Protein AF-A0A954F6Z1-F1 (afdb_monomer_lite)

Foldseek 3Di:
DVVLVCCCVVQPALVNLVVQLVVLVVVLVVCCVPPNPDVNCVVDVLSVLLNVLSVLLNVLSVLLNVLNVLLVVLVVPPDDDPVSVVCSVVDDSVVSSCCNPPPSVVSSVVSVVVSVVSVVVCDVVVFPKDKDKDFADPPDACDLQLLVLQLVLCVVVVWWKWKDDVPDIFTSVDSVRSNVRCVVPVVDGMMMMITGPRSVVQNRQCRVQNSCPVHLVSRPPSSVSSVD

pLDDT: mean 88.31, std 10.9, range [50.5, 98.0]

Structure (mmCIF, N/CA/C/O backbone):
data_AF-A0A954F6Z1-F1
#
_entry.id   AF-A0A954F6Z1-F1
#
loop_
_atom_site.group_PDB
_atom_site.id
_atom_site.type_symbol
_atom_site.label_atom_id
_atom_site.label_alt_id
_atom_site.label_comp_id
_atom_site.label_asym_id
_atom_site.label_entity_id
_atom_site.label_seq_id
_atom_site.pdbx_PDB_ins_code
_atom_site.Cartn_x
_atom_site.Cartn_y
_atom_site.Cartn_z
_atom_site.occupancy
_atom_site.B_iso_or_equiv
_atom_site.auth_seq_id
_atom_site.auth_comp_id
_atom_site.auth_asym_id
_atom_site.auth_atom_id
_atom_site.pdbx_PDB_model_num
ATOM 1 N N . PRO A 1 1 ? 13.906 14.363 -31.364 1.00 53.38 1 PRO A N 1
ATOM 2 C CA . PRO A 1 1 ? 15.164 14.526 -30.591 1.00 53.38 1 PRO A CA 1
ATOM 3 C C . PRO A 1 1 ? 14.965 15.394 -29.337 1.00 53.38 1 PRO A C 1
ATOM 5 O O . PRO A 1 1 ? 14.880 14.825 -28.259 1.00 53.38 1 PRO A O 1
ATOM 8 N N . PHE A 1 2 ? 14.732 16.708 -29.481 1.00 53.66 2 PHE A N 1
ATOM 9 C CA . PHE A 1 2 ? 14.604 17.658 -28.359 1.00 53.66 2 PHE A CA 1
ATOM 10 C C . PHE A 1 2 ? 13.533 17.273 -27.320 1.00 53.66 2 PHE A C 1
ATOM 12 O O . PHE A 1 2 ? 13.820 17.193 -26.135 1.00 53.66 2 PHE A O 1
ATOM 19 N N . LEU A 1 3 ? 12.319 16.917 -27.765 1.00 60.84 3 LEU A N 1
ATOM 20 C CA . LEU A 1 3 ? 11.220 16.545 -26.859 1.00 60.84 3 LEU A CA 1
ATOM 21 C C . LEU A 1 3 ? 11.546 15.326 -25.969 1.00 60.84 3 LEU A C 1
ATOM 23 O O . LEU A 1 3 ? 11.037 15.220 -24.862 1.00 60.84 3 LEU A O 1
ATOM 27 N N . ARG A 1 4 ? 12.380 14.395 -26.452 1.00 64.12 4 ARG A N 1
ATOM 28 C CA . ARG A 1 4 ? 12.713 13.146 -25.744 1.00 64.12 4 ARG A CA 1
ATOM 29 C C . ARG A 1 4 ? 13.765 13.360 -24.671 1.00 64.12 4 ARG A C 1
ATOM 31 O O . ARG A 1 4 ? 13.624 12.825 -23.582 1.00 64.12 4 ARG A O 1
ATOM 38 N N . GLU A 1 5 ? 14.778 14.162 -24.980 1.00 60.12 5 GLU A N 1
ATOM 39 C CA . GLU A 1 5 ? 15.780 14.588 -24.001 1.00 60.12 5 GLU A CA 1
ATOM 40 C C . GLU A 1 5 ? 15.120 15.370 -22.870 1.00 60.12 5 GLU A C 1
ATOM 42 O O . GLU A 1 5 ? 15.376 15.080 -21.709 1.00 60.12 5 GLU A O 1
ATOM 47 N N . THR A 1 6 ? 14.191 16.280 -23.189 1.00 61.72 6 THR A N 1
ATOM 48 C CA . THR A 1 6 ? 13.439 17.004 -22.156 1.00 61.72 6 THR A CA 1
ATOM 49 C C . THR A 1 6 ? 12.559 16.070 -21.323 1.00 61.72 6 THR A C 1
ATOM 51 O O . THR A 1 6 ? 12.509 16.226 -20.111 1.00 61.72 6 THR A O 1
ATOM 54 N N . LEU A 1 7 ? 11.885 15.089 -21.934 1.00 63.94 7 LEU A N 1
ATOM 55 C CA . LEU A 1 7 ? 11.043 14.130 -21.205 1.00 63.94 7 LEU A CA 1
ATOM 56 C C . LEU A 1 7 ? 11.853 13.203 -20.290 1.00 63.94 7 LEU A C 1
ATOM 58 O O . LEU A 1 7 ? 11.444 12.988 -19.154 1.00 63.94 7 LEU A O 1
ATOM 62 N N . LEU A 1 8 ? 12.986 12.673 -20.759 1.00 64.75 8 LEU A N 1
ATOM 63 C CA . LEU A 1 8 ? 13.870 11.840 -19.938 1.00 64.75 8 LEU A CA 1
ATOM 64 C C . LEU A 1 8 ? 14.459 12.651 -18.786 1.00 64.75 8 LEU A C 1
ATOM 66 O O . LEU A 1 8 ? 14.274 12.275 -17.636 1.00 64.75 8 LEU A O 1
ATOM 70 N N . ALA A 1 9 ? 15.054 13.810 -19.075 1.00 63.53 9 ALA A N 1
ATOM 71 C CA . ALA A 1 9 ? 15.650 14.661 -18.049 1.00 63.53 9 ALA A CA 1
ATOM 72 C C . ALA A 1 9 ? 14.624 15.214 -17.039 1.00 63.53 9 ALA A C 1
ATOM 74 O O . ALA A 1 9 ? 14.985 15.513 -15.907 1.00 63.53 9 ALA A O 1
ATOM 75 N N . ALA A 1 10 ? 13.352 15.372 -17.427 1.00 62.31 10 ALA A N 1
ATOM 76 C CA . ALA A 1 10 ? 12.310 15.885 -16.535 1.00 62.31 10 ALA A CA 1
ATOM 77 C C . ALA A 1 10 ? 11.565 14.800 -15.740 1.00 62.31 10 ALA A C 1
ATOM 79 O O . ALA A 1 10 ? 10.978 15.117 -14.703 1.00 62.31 10 ALA A O 1
ATOM 80 N N . HIS A 1 11 ? 11.508 13.555 -16.229 1.00 66.12 11 HIS A N 1
ATOM 81 C CA . HIS A 1 11 ? 10.598 12.537 -15.681 1.00 66.12 11 HIS A CA 1
ATOM 82 C C . HIS A 1 11 ? 11.203 11.144 -15.485 1.00 66.12 11 HIS A C 1
ATOM 84 O O . HIS A 1 11 ? 10.537 10.283 -14.911 1.00 66.12 11 HIS A O 1
ATOM 90 N N . CYS A 1 12 ? 12.418 10.890 -15.966 1.00 72.38 12 CYS A N 1
ATOM 91 C CA . CYS A 1 12 ? 13.076 9.594 -15.849 1.00 72.38 12 CYS A CA 1
ATOM 92 C C . CYS A 1 12 ? 14.600 9.768 -15.892 1.00 72.38 12 CYS A C 1
ATOM 94 O O . CYS A 1 12 ? 15.267 9.187 -16.748 1.00 72.38 12 CYS A O 1
ATOM 96 N N . ASP A 1 13 ? 15.129 10.594 -14.988 1.00 84.56 13 ASP A N 1
ATOM 97 C CA . ASP A 1 13 ? 16.562 10.603 -14.696 1.00 84.56 13 ASP A CA 1
ATOM 98 C C . ASP A 1 13 ? 16.962 9.331 -13.922 1.00 84.56 13 ASP A C 1
ATOM 100 O O . ASP A 1 13 ? 16.107 8.580 -13.429 1.00 84.56 13 ASP A O 1
ATOM 104 N N . GLU A 1 14 ? 18.261 9.045 -13.827 1.00 86.81 14 GLU A N 1
ATOM 105 C CA . GLU A 1 14 ? 18.764 7.828 -13.181 1.00 86.81 14 GLU A CA 1
ATOM 106 C C . GLU A 1 14 ? 18.281 7.734 -11.728 1.00 86.81 14 GLU A C 1
ATOM 108 O O . GLU A 1 14 ? 17.919 6.657 -11.247 1.00 86.81 14 GLU A O 1
ATOM 113 N N . GLN A 1 15 ? 18.232 8.868 -11.028 1.00 88.00 15 GLN A N 1
ATOM 114 C CA . GLN A 1 15 ? 17.743 8.926 -9.658 1.00 88.00 15 GLN A CA 1
ATOM 115 C C . GLN A 1 15 ? 16.282 8.462 -9.568 1.00 88.00 15 GLN A C 1
ATOM 117 O O . GLN A 1 15 ? 15.952 7.625 -8.725 1.00 88.00 15 GLN A O 1
ATOM 122 N N . THR A 1 16 ? 15.414 8.967 -10.443 1.00 88.56 16 THR A N 1
ATOM 123 C CA . THR A 1 16 ? 13.997 8.597 -10.508 1.00 88.56 16 THR A CA 1
ATOM 124 C C . THR A 1 16 ? 13.828 7.127 -10.898 1.00 88.56 16 THR A C 1
ATOM 126 O O . THR A 1 16 ? 13.041 6.415 -10.269 1.00 88.56 16 THR A O 1
ATOM 129 N N . ALA A 1 17 ? 14.607 6.634 -11.866 1.00 89.75 17 ALA A N 1
ATOM 130 C CA . ALA A 1 17 ? 14.601 5.224 -12.261 1.00 89.75 17 ALA A CA 1
ATOM 131 C C . ALA A 1 17 ? 14.961 4.298 -11.083 1.00 89.75 17 ALA A C 1
ATOM 133 O O . ALA A 1 17 ? 14.221 3.353 -10.794 1.00 89.75 17 ALA A O 1
ATOM 134 N N . ARG A 1 18 ? 16.012 4.636 -10.321 1.00 92.62 18 ARG A N 1
ATOM 135 C CA . ARG A 1 18 ? 16.414 3.906 -9.104 1.00 92.62 18 ARG A CA 1
ATOM 136 C C . ARG A 1 18 ? 15.323 3.901 -8.034 1.00 92.62 18 ARG A C 1
ATOM 138 O O . ARG A 1 18 ? 15.155 2.897 -7.344 1.00 92.62 18 ARG A O 1
ATOM 145 N N . VAL A 1 19 ? 14.572 4.995 -7.878 1.00 93.44 19 VAL A N 1
ATOM 146 C CA . VAL A 1 19 ? 13.442 5.047 -6.932 1.00 93.44 19 VAL A CA 1
ATOM 147 C C . VAL A 1 19 ? 12.336 4.075 -7.348 1.00 93.44 19 VAL A C 1
ATOM 149 O O . VAL A 1 19 ? 11.820 3.342 -6.499 1.00 93.44 19 VAL A O 1
ATOM 152 N N . PHE A 1 20 ? 11.981 4.027 -8.635 1.00 92.25 20 PHE A N 1
ATOM 153 C CA . PHE A 1 20 ? 10.984 3.075 -9.131 1.00 92.25 20 PHE A CA 1
ATOM 154 C C . PHE A 1 20 ? 11.437 1.626 -8.950 1.00 92.25 20 PHE A C 1
ATOM 156 O O . PHE A 1 20 ? 10.676 0.817 -8.417 1.00 92.25 20 PHE A O 1
ATOM 163 N N . GLU A 1 21 ? 12.678 1.316 -9.324 1.00 94.62 21 GLU A N 1
ATOM 164 C CA . GLU A 1 21 ? 13.284 -0.004 -9.134 1.00 94.62 21 GLU A CA 1
ATOM 165 C C . GLU A 1 21 ? 13.237 -0.436 -7.662 1.00 94.62 21 GLU A C 1
ATOM 167 O O . GLU A 1 21 ? 12.671 -1.482 -7.343 1.00 94.62 21 GLU A O 1
ATOM 172 N N . ALA A 1 22 ? 13.733 0.404 -6.746 1.00 95.44 22 ALA A N 1
ATOM 173 C CA . ALA A 1 22 ? 13.741 0.107 -5.314 1.00 95.44 22 ALA A CA 1
ATOM 174 C C . ALA A 1 22 ? 12.326 -0.108 -4.751 1.00 95.44 22 ALA A C 1
ATOM 176 O O . ALA A 1 22 ? 12.109 -0.984 -3.911 1.00 95.44 22 ALA A O 1
ATOM 177 N N . THR A 1 23 ? 11.343 0.658 -5.231 1.00 94.69 23 THR A N 1
ATOM 178 C CA . THR A 1 23 ? 9.942 0.527 -4.805 1.00 94.69 23 THR A CA 1
ATOM 179 C C . THR A 1 23 ? 9.368 -0.836 -5.192 1.00 94.69 23 THR A C 1
ATOM 181 O O . THR A 1 23 ? 8.790 -1.526 -4.349 1.00 94.69 23 THR A O 1
ATOM 184 N N . VAL A 1 24 ? 9.554 -1.263 -6.445 1.00 96.31 24 VAL A N 1
ATOM 185 C CA . VAL A 1 24 ? 9.049 -2.564 -6.917 1.00 96.31 24 VAL A CA 1
ATOM 186 C C . VAL A 1 24 ? 9.851 -3.722 -6.319 1.00 96.31 24 VAL A C 1
ATOM 188 O O . VAL A 1 24 ? 9.274 -4.754 -5.979 1.00 96.31 24 VAL A O 1
ATOM 191 N N . HIS A 1 25 ? 11.151 -3.543 -6.085 1.00 97.06 25 HIS A N 1
ATOM 192 C CA . HIS A 1 25 ? 11.978 -4.522 -5.382 1.00 97.06 25 HIS A CA 1
ATOM 193 C C . HIS A 1 25 ? 11.483 -4.767 -3.947 1.00 97.06 25 HIS A C 1
ATOM 195 O O . HIS A 1 25 ? 11.364 -5.915 -3.507 1.00 97.06 25 HIS A O 1
ATOM 201 N N . ASN A 1 26 ? 11.138 -3.702 -3.217 1.00 94.44 26 ASN A N 1
ATOM 202 C CA . ASN A 1 26 ? 10.562 -3.813 -1.876 1.00 94.44 26 ASN A CA 1
ATOM 203 C C . ASN A 1 26 ? 9.209 -4.535 -1.903 1.00 94.44 26 ASN A C 1
ATOM 205 O O . ASN A 1 26 ? 8.953 -5.388 -1.053 1.00 94.44 26 ASN A O 1
ATOM 209 N N . LEU A 1 27 ? 8.374 -4.249 -2.907 1.00 94.88 27 LEU A N 1
ATOM 210 C CA . LEU A 1 27 ? 7.113 -4.960 -3.118 1.00 94.88 27 LEU A CA 1
ATOM 211 C C . LEU A 1 27 ? 7.338 -6.462 -3.365 1.00 94.88 27 LEU A C 1
ATOM 213 O O . LEU A 1 27 ? 6.667 -7.288 -2.745 1.00 94.88 27 LEU A O 1
ATOM 217 N N . GLN A 1 28 ? 8.302 -6.831 -4.215 1.00 96.94 28 GLN A N 1
ATOM 218 C CA . GLN A 1 28 ? 8.643 -8.236 -4.453 1.00 96.94 28 GLN A CA 1
ATOM 219 C C . GLN A 1 28 ? 9.160 -8.916 -3.183 1.00 96.94 28 GLN A C 1
ATOM 221 O O . GLN A 1 28 ? 8.738 -10.024 -2.863 1.00 96.94 28 GLN A O 1
ATOM 226 N N . SER A 1 29 ? 10.025 -8.234 -2.432 1.00 95.62 29 SER A N 1
ATOM 227 C CA . SER A 1 29 ? 10.574 -8.739 -1.172 1.00 95.62 29 SER A CA 1
ATOM 228 C C . SER A 1 29 ? 9.472 -9.003 -0.144 1.00 95.62 29 SER A C 1
ATOM 230 O O . SER A 1 29 ? 9.476 -10.041 0.519 1.00 95.62 29 SER A O 1
ATOM 232 N N . ALA A 1 30 ? 8.493 -8.099 -0.035 1.00 91.31 30 ALA A N 1
ATOM 233 C CA . ALA A 1 30 ? 7.333 -8.284 0.829 1.00 91.31 30 ALA A CA 1
ATOM 234 C C . ALA A 1 30 ? 6.489 -9.488 0.386 1.00 91.31 30 ALA A C 1
ATOM 236 O O . ALA A 1 30 ? 6.139 -10.328 1.217 1.00 91.31 30 ALA A O 1
ATOM 237 N N . TYR A 1 31 ? 6.217 -9.619 -0.917 1.00 94.88 31 TYR A N 1
ATOM 238 C CA . TYR A 1 31 ? 5.509 -10.780 -1.454 1.00 94.88 31 TYR A CA 1
ATOM 239 C C . TYR A 1 31 ? 6.245 -12.083 -1.107 1.00 94.88 31 TYR A C 1
ATOM 241 O O . TYR A 1 31 ? 5.648 -12.998 -0.542 1.00 94.88 31 TYR A O 1
ATOM 249 N N . ASP A 1 32 ? 7.545 -12.170 -1.396 1.00 95.12 32 ASP A N 1
ATOM 250 C CA . ASP A 1 32 ? 8.337 -13.382 -1.167 1.00 95.12 32 ASP A CA 1
ATOM 251 C C . ASP A 1 32 ? 8.449 -13.726 0.330 1.00 95.12 32 ASP A C 1
ATOM 253 O O . ASP A 1 32 ? 8.492 -14.902 0.686 1.00 95.12 32 ASP A O 1
ATOM 257 N N . THR A 1 33 ? 8.424 -12.719 1.210 1.00 90.56 33 THR A N 1
ATOM 258 C CA . THR A 1 33 ? 8.462 -12.899 2.672 1.00 90.56 33 THR A CA 1
ATOM 259 C C . THR A 1 33 ? 7.147 -13.441 3.232 1.00 90.56 33 THR A C 1
ATOM 261 O O . THR A 1 33 ? 7.160 -14.335 4.078 1.00 90.56 33 THR A O 1
ATOM 264 N N . TYR A 1 34 ? 6.009 -12.886 2.805 1.00 86.75 34 TYR A N 1
ATOM 265 C C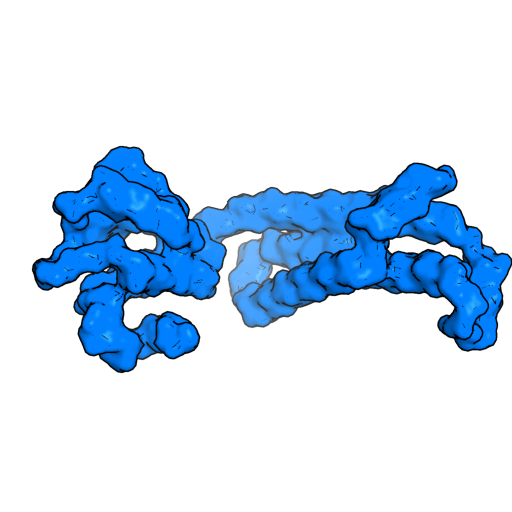A . TYR A 1 34 ? 4.715 -13.153 3.448 1.00 86.75 34 TYR A CA 1
ATOM 266 C C . TYR A 1 34 ? 3.821 -14.132 2.680 1.00 86.75 34 TYR A C 1
ATOM 268 O O . TYR A 1 34 ? 2.948 -14.759 3.280 1.00 86.75 34 TYR A O 1
ATOM 276 N N . ILE A 1 35 ? 4.014 -14.265 1.368 1.00 92.50 35 ILE A N 1
ATOM 277 C CA . ILE A 1 35 ? 3.144 -15.042 0.473 1.00 92.50 35 ILE A CA 1
ATOM 278 C C 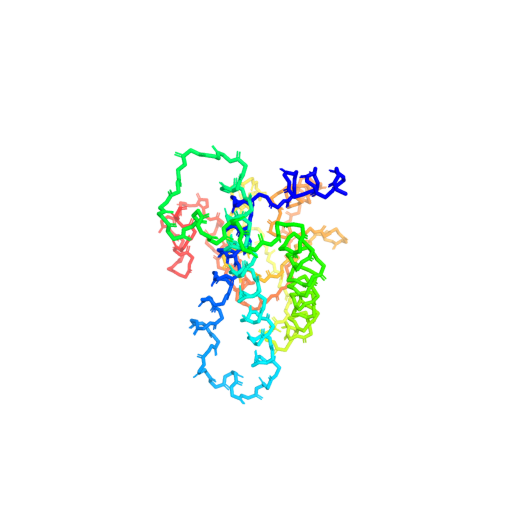. ILE A 1 35 ? 3.929 -16.152 -0.233 1.00 92.50 35 ILE A C 1
ATOM 280 O O . ILE A 1 35 ? 3.411 -17.265 -0.366 1.00 92.50 35 ILE A O 1
ATOM 284 N N . GLY A 1 36 ? 5.163 -15.878 -0.656 1.00 91.25 36 GLY A N 1
ATOM 285 C CA . GLY A 1 36 ? 5.997 -16.819 -1.401 1.00 91.25 36 GLY A CA 1
ATOM 286 C C . GLY A 1 36 ? 6.182 -18.162 -0.690 1.00 91.25 36 GLY A C 1
ATOM 287 O O . GLY A 1 36 ? 6.432 -18.224 0.512 1.00 91.25 36 GLY A O 1
ATOM 288 N N . ASN A 1 37 ? 6.058 -19.262 -1.435 1.00 91.25 37 ASN A N 1
ATOM 289 C CA . ASN A 1 37 ? 6.209 -20.640 -0.945 1.00 91.25 37 ASN A CA 1
ATOM 290 C C . ASN A 1 37 ? 5.243 -21.039 0.188 1.00 91.25 37 ASN A C 1
ATOM 292 O O . ASN A 1 37 ? 5.463 -22.034 0.885 1.00 91.25 37 ASN A O 1
ATOM 296 N N . THR A 1 38 ? 4.151 -20.300 0.380 1.00 91.38 38 THR A N 1
ATOM 297 C CA . THR A 1 38 ? 3.126 -20.645 1.368 1.00 91.38 38 THR A CA 1
ATOM 298 C C . THR A 1 38 ? 2.036 -21.535 0.765 1.00 91.38 38 THR A C 1
ATOM 300 O O . THR A 1 38 ? 1.846 -21.626 -0.451 1.00 91.38 38 THR A O 1
ATOM 303 N N . ARG A 1 39 ? 1.232 -22.168 1.631 1.00 88.38 39 ARG A N 1
ATOM 304 C CA . ARG A 1 39 ? 0.010 -22.873 1.200 1.00 88.38 39 ARG A CA 1
ATOM 305 C C . ARG A 1 39 ? -0.998 -21.935 0.529 1.00 88.38 39 ARG A C 1
ATOM 307 O O . ARG A 1 39 ? -1.771 -22.397 -0.303 1.00 88.38 39 ARG A O 1
ATOM 314 N N . LEU A 1 40 ? -0.976 -20.648 0.888 1.00 87.00 40 LEU A N 1
ATOM 315 C CA . LEU A 1 40 ? -1.827 -19.617 0.301 1.00 87.00 40 LEU A CA 1
ATOM 316 C C . LEU A 1 40 ? -1.548 -19.484 -1.200 1.00 87.00 40 LEU A C 1
ATOM 318 O O . LEU A 1 40 ? -2.456 -19.635 -2.013 1.00 87.00 40 LEU A O 1
ATOM 322 N N . GLU A 1 41 ? -0.275 -19.295 -1.555 1.00 93.06 41 GLU A N 1
ATOM 323 C CA . GLU A 1 41 ? 0.182 -19.201 -2.943 1.00 93.06 41 GLU A CA 1
ATOM 324 C C . GLU A 1 41 ? -0.034 -20.509 -3.713 1.00 93.06 41 GLU A C 1
ATOM 326 O O . GLU A 1 41 ? -0.366 -20.495 -4.899 1.00 93.06 41 GLU A O 1
ATOM 331 N N . ALA A 1 42 ? 0.131 -21.661 -3.054 1.00 91.56 42 ALA A N 1
ATOM 332 C CA . ALA A 1 42 ? -0.141 -22.955 -3.673 1.00 91.56 42 ALA A CA 1
ATOM 333 C C . ALA A 1 42 ? -1.626 -23.111 -4.051 1.00 91.56 42 ALA A C 1
ATOM 335 O O . ALA A 1 42 ? -1.924 -23.640 -5.125 1.00 91.56 42 ALA A O 1
ATOM 336 N N . ALA A 1 43 ? -2.530 -22.632 -3.191 1.00 92.00 43 ALA A N 1
ATOM 337 C CA . ALA A 1 43 ? -3.976 -22.779 -3.329 1.00 92.00 43 ALA A CA 1
ATOM 338 C C . ALA A 1 43 ? -4.621 -21.804 -4.330 1.00 92.00 43 ALA A C 1
ATOM 340 O O . ALA A 1 43 ? -5.698 -22.106 -4.843 1.00 92.00 43 ALA A O 1
ATOM 341 N N . ASP A 1 44 ? -3.992 -20.662 -4.620 1.00 93.94 44 ASP A N 1
ATOM 342 C CA . ASP A 1 44 ? -4.507 -19.682 -5.580 1.00 93.94 44 ASP A CA 1
ATOM 343 C C . ASP A 1 44 ? -3.440 -19.284 -6.606 1.00 93.94 44 ASP A C 1
ATOM 345 O O . ASP A 1 44 ? -2.491 -18.551 -6.327 1.00 93.94 44 ASP A O 1
ATOM 349 N N . THR A 1 45 ? -3.619 -19.754 -7.841 1.00 94.12 45 THR A N 1
ATOM 350 C CA . THR A 1 45 ? -2.710 -19.487 -8.966 1.00 94.12 45 THR A CA 1
ATOM 351 C C . THR A 1 45 ? -2.571 -18.000 -9.280 1.00 94.12 45 THR A C 1
ATOM 353 O O . THR A 1 45 ? -1.550 -17.591 -9.830 1.00 94.12 45 THR A O 1
ATOM 356 N N . ARG A 1 46 ? -3.571 -17.181 -8.933 1.00 95.44 46 ARG A N 1
ATOM 357 C CA . ARG A 1 46 ? -3.555 -15.735 -9.179 1.00 95.44 46 ARG A CA 1
ATOM 358 C C . ARG A 1 46 ? -2.485 -15.026 -8.354 1.00 95.44 46 ARG A C 1
ATOM 360 O O . ARG A 1 46 ? -1.919 -14.057 -8.840 1.00 95.44 46 ARG A O 1
ATOM 367 N N . LEU A 1 47 ? -2.132 -15.540 -7.172 1.00 95.69 47 LEU A N 1
ATOM 368 C CA . LEU A 1 47 ? -1.006 -15.016 -6.391 1.00 95.69 47 LEU A CA 1
ATOM 369 C C . LEU A 1 47 ? 0.314 -15.185 -7.159 1.00 95.69 47 LEU A C 1
ATOM 371 O O . LEU A 1 47 ? 1.067 -14.227 -7.314 1.00 95.69 47 LEU A O 1
ATOM 375 N N . ARG A 1 48 ? 0.540 -16.350 -7.782 1.00 96.06 48 ARG A N 1
ATOM 376 C CA . ARG A 1 48 ? 1.716 -16.563 -8.647 1.00 96.06 48 ARG A CA 1
ATOM 377 C C . ARG A 1 48 ? 1.723 -15.649 -9.873 1.00 96.06 48 ARG A C 1
ATOM 379 O O . ARG A 1 48 ? 2.788 -15.191 -10.279 1.00 96.06 48 ARG A O 1
ATOM 386 N N . HIS A 1 49 ? 0.558 -15.360 -10.457 1.00 96.38 49 HIS A N 1
ATOM 387 C CA . HIS A 1 49 ? 0.455 -14.377 -11.540 1.00 96.38 49 HIS A CA 1
ATOM 388 C C . HIS A 1 49 ? 0.770 -12.958 -11.050 1.00 96.38 49 HIS A C 1
ATOM 390 O O . HIS A 1 49 ? 1.523 -12.249 -11.713 1.00 96.38 49 HIS A O 1
ATOM 396 N N . LEU A 1 50 ? 0.283 -12.570 -9.866 1.00 96.62 50 LEU A N 1
ATOM 397 C CA . LEU A 1 50 ? 0.611 -11.292 -9.233 1.00 96.62 50 LEU A CA 1
ATOM 398 C C . LEU A 1 50 ? 2.123 -11.163 -9.006 1.00 96.62 50 LEU A C 1
ATOM 400 O O . LEU A 1 50 ? 2.719 -10.163 -9.405 1.00 96.62 50 LEU A O 1
ATOM 404 N N . ARG A 1 51 ? 2.767 -12.208 -8.471 1.00 96.81 51 ARG A N 1
ATOM 405 C CA . ARG A 1 51 ? 4.231 -12.281 -8.358 1.00 96.81 51 ARG A CA 1
ATOM 406 C C . ARG A 1 51 ? 4.918 -12.119 -9.715 1.00 96.81 51 ARG A C 1
ATOM 408 O O . ARG A 1 51 ? 5.919 -11.416 -9.817 1.00 96.81 51 ARG A O 1
ATOM 415 N N . GLY A 1 52 ? 4.376 -12.748 -10.757 1.00 97.25 52 GLY A N 1
ATOM 416 C CA . GLY A 1 52 ? 4.857 -12.621 -12.133 1.00 97.25 52 GLY A CA 1
ATOM 417 C C . GLY A 1 52 ? 4.806 -11.184 -12.659 1.00 97.25 52 GLY A C 1
ATOM 418 O O . GLY A 1 52 ? 5.784 -10.722 -13.246 1.00 97.25 52 GLY A O 1
ATOM 419 N N . HIS A 1 53 ? 3.717 -10.450 -12.401 1.00 97.25 53 HIS A N 1
ATOM 420 C CA . HIS A 1 53 ? 3.610 -9.026 -12.741 1.00 97.25 53 HIS A CA 1
ATOM 421 C C . HIS A 1 53 ? 4.658 -8.181 -12.011 1.00 97.25 53 HIS A C 1
ATOM 423 O O . HIS A 1 53 ? 5.327 -7.368 -12.649 1.00 97.25 53 HIS A O 1
ATOM 429 N N . ILE A 1 54 ? 4.840 -8.412 -10.706 1.00 97.06 54 ILE A N 1
ATOM 430 C CA . ILE A 1 54 ? 5.838 -7.707 -9.890 1.00 97.06 54 ILE A CA 1
ATOM 431 C C . ILE A 1 54 ? 7.253 -7.973 -10.425 1.00 97.06 54 ILE A C 1
ATOM 433 O O . ILE A 1 54 ? 7.982 -7.029 -10.711 1.00 97.06 54 ILE A O 1
ATOM 437 N N . SER A 1 55 ? 7.617 -9.241 -10.631 1.00 97.75 55 SER A N 1
ATOM 438 C CA . SER A 1 55 ? 8.963 -9.631 -11.071 1.00 97.75 55 SER A CA 1
ATOM 439 C C . SER A 1 55 ? 9.282 -9.176 -12.490 1.00 97.75 55 SER A C 1
ATOM 441 O O . SER A 1 55 ? 10.370 -8.663 -12.742 1.00 97.75 55 SER A O 1
ATOM 443 N N . THR A 1 56 ? 8.329 -9.280 -13.417 1.00 97.31 56 THR A N 1
ATOM 444 C CA . THR A 1 56 ? 8.544 -8.779 -14.782 1.00 97.31 56 THR A CA 1
ATOM 445 C C . THR A 1 56 ? 8.661 -7.253 -14.784 1.00 97.31 56 THR A C 1
ATOM 447 O O . THR A 1 56 ? 9.527 -6.708 -15.464 1.00 97.31 56 THR A O 1
ATOM 450 N N . GLY A 1 57 ? 7.834 -6.558 -13.993 1.00 96.81 57 GLY A N 1
ATOM 451 C CA . GLY A 1 57 ? 7.933 -5.110 -13.809 1.00 96.81 57 GLY A CA 1
ATOM 452 C C . GLY A 1 57 ? 9.281 -4.685 -13.221 1.00 96.81 57 GLY A C 1
ATOM 453 O O . GLY A 1 57 ? 9.886 -3.747 -13.734 1.00 96.81 57 GLY A O 1
ATOM 454 N N . LEU A 1 58 ? 9.783 -5.409 -12.214 1.00 96.94 58 LEU A N 1
ATOM 455 C CA . LEU A 1 58 ? 11.094 -5.171 -11.608 1.00 96.94 58 LEU A CA 1
ATOM 456 C C . LEU A 1 58 ? 12.218 -5.275 -12.642 1.00 96.94 58 LEU A C 1
ATOM 458 O O . LEU A 1 58 ? 12.969 -4.321 -12.805 1.00 96.94 58 LEU A O 1
ATOM 462 N N . HIS A 1 59 ? 12.295 -6.373 -13.396 1.00 97.12 59 HIS A N 1
ATOM 463 C CA . HIS A 1 59 ? 13.369 -6.570 -14.379 1.00 97.12 59 HIS A CA 1
ATOM 464 C C . HIS A 1 59 ? 13.351 -5.544 -15.521 1.00 97.12 59 HIS A C 1
ATOM 466 O O . HIS A 1 59 ? 14.401 -5.156 -16.047 1.00 97.12 59 HIS A O 1
ATOM 472 N N . LEU A 1 60 ? 12.164 -5.066 -15.906 1.00 96.12 60 LEU A N 1
ATOM 473 C CA . LEU A 1 60 ? 12.054 -3.963 -16.858 1.00 96.12 60 LEU A CA 1
ATOM 474 C C . LEU A 1 60 ? 12.569 -2.653 -16.257 1.00 96.12 60 LEU A C 1
ATOM 476 O O . LEU A 1 60 ? 13.276 -1.924 -16.946 1.00 96.12 60 LEU A O 1
ATOM 480 N N . LEU A 1 61 ? 12.270 -2.367 -14.987 1.00 94.81 61 LEU A N 1
ATOM 481 C CA . LEU A 1 61 ? 12.767 -1.171 -14.302 1.00 94.81 61 LEU A CA 1
ATOM 482 C C . LEU A 1 61 ? 14.279 -1.224 -14.038 1.00 94.81 61 LEU A C 1
ATOM 484 O O . LEU A 1 61 ? 14.940 -0.219 -14.262 1.00 94.81 61 LEU A O 1
ATOM 488 N N . GLU A 1 62 ? 14.848 -2.381 -13.691 1.00 95.62 62 GLU A N 1
ATOM 489 C CA . GLU A 1 62 ? 16.309 -2.582 -13.625 1.00 95.62 62 GLU A CA 1
ATOM 490 C C . GLU A 1 62 ? 16.964 -2.251 -14.978 1.00 95.62 62 GLU A C 1
ATOM 492 O O . GLU A 1 62 ? 17.981 -1.558 -15.060 1.00 95.62 62 GLU A O 1
ATOM 497 N N . SER A 1 63 ? 16.339 -2.697 -16.074 1.00 94.56 63 SER A N 1
ATOM 498 C CA . SER A 1 63 ? 16.795 -2.383 -17.431 1.00 94.56 63 SER A CA 1
ATOM 499 C C . SER A 1 63 ? 16.682 -0.884 -17.737 1.00 94.56 63 SER A C 1
ATOM 501 O O . SER A 1 63 ? 17.598 -0.314 -18.329 1.00 94.56 63 SER A O 1
ATOM 503 N N . VAL A 1 64 ? 15.599 -0.225 -17.303 1.00 91.94 64 VAL A N 1
ATOM 504 C CA . VAL A 1 64 ? 15.444 1.236 -17.401 1.00 91.94 64 VAL A CA 1
ATOM 505 C C . VAL A 1 64 ? 16.560 1.944 -16.638 1.00 91.94 64 VAL A C 1
ATOM 507 O O . VAL A 1 64 ? 17.193 2.821 -17.220 1.00 91.94 64 VAL A O 1
ATOM 510 N N . THR A 1 65 ? 16.855 1.564 -15.393 1.00 91.88 65 THR A N 1
ATOM 511 C CA . THR A 1 65 ? 17.935 2.165 -14.596 1.00 91.88 65 THR A CA 1
ATOM 512 C C . THR A 1 65 ? 19.279 2.053 -15.312 1.00 91.88 65 THR A C 1
ATOM 514 O O . THR A 1 65 ? 19.966 3.058 -15.503 1.00 91.88 65 THR A O 1
ATOM 517 N N . HIS A 1 66 ? 19.638 0.853 -15.783 1.00 90.19 66 HIS A N 1
ATOM 518 C CA . HIS A 1 66 ? 20.899 0.629 -16.492 1.00 90.19 66 HIS A CA 1
ATOM 519 C C . HIS A 1 66 ? 21.015 1.456 -17.780 1.00 90.19 66 HIS A C 1
ATOM 521 O O . HIS A 1 66 ? 22.068 2.043 -18.041 1.00 90.19 66 HIS A O 1
ATOM 527 N N . LEU A 1 67 ? 19.949 1.526 -18.585 1.00 89.31 67 LEU A N 1
ATOM 528 C CA . LEU A 1 67 ? 19.965 2.289 -19.836 1.00 89.31 67 LEU A CA 1
ATOM 529 C C . LEU A 1 67 ? 19.901 3.803 -19.605 1.00 89.31 67 LEU A C 1
ATOM 531 O O . LEU A 1 67 ? 20.526 4.547 -20.357 1.00 89.31 67 LEU A O 1
ATOM 535 N N . THR A 1 68 ? 19.205 4.262 -18.564 1.00 88.25 68 THR A N 1
ATOM 536 C CA . THR A 1 68 ? 19.174 5.682 -18.176 1.00 88.25 68 THR A CA 1
ATOM 537 C C . THR A 1 68 ? 20.569 6.139 -17.765 1.00 88.25 68 THR A C 1
ATOM 539 O O . THR A 1 68 ? 21.088 7.096 -18.336 1.00 88.25 68 THR A O 1
ATOM 542 N N . HIS A 1 69 ? 21.231 5.379 -16.886 1.00 86.62 69 HIS A N 1
ATOM 543 C CA . HIS A 1 69 ? 22.619 5.628 -16.495 1.00 86.62 69 HIS A CA 1
ATOM 544 C C . HIS A 1 69 ? 23.557 5.660 -17.714 1.00 86.62 69 HIS A C 1
ATOM 546 O O . HIS A 1 69 ? 24.399 6.549 -17.832 1.00 86.62 69 HIS A O 1
ATOM 552 N N . PHE A 1 70 ? 23.393 4.735 -18.670 1.00 83.88 70 PHE A N 1
ATOM 553 C CA . PHE A 1 70 ? 24.171 4.746 -19.913 1.00 83.88 70 PHE A CA 1
ATOM 554 C C . PHE A 1 70 ? 23.957 6.029 -20.737 1.00 83.88 70 PHE A C 1
ATOM 556 O O . PHE A 1 70 ? 24.925 6.606 -21.234 1.00 83.88 70 PHE A O 1
ATOM 563 N N . VAL A 1 71 ? 22.707 6.480 -20.886 1.00 82.12 71 VAL A N 1
ATOM 564 C CA . VAL A 1 71 ? 22.363 7.690 -21.651 1.00 82.12 71 VAL A CA 1
ATOM 565 C C . VAL A 1 71 ? 22.906 8.953 -20.979 1.00 82.12 71 VAL A C 1
ATOM 567 O O . VAL A 1 71 ? 23.467 9.796 -21.676 1.00 82.12 71 VAL A O 1
ATOM 570 N N . GLU A 1 72 ? 22.783 9.083 -19.659 1.00 80.81 72 GLU A N 1
ATOM 571 C CA . GLU A 1 72 ? 23.260 10.257 -18.912 1.00 80.81 72 GLU A CA 1
ATOM 572 C C . GLU A 1 72 ? 24.786 10.371 -18.929 1.00 80.81 72 GLU A C 1
ATOM 574 O O . GLU A 1 72 ? 25.339 11.440 -19.190 1.00 80.81 72 GLU A O 1
ATOM 579 N N . ARG A 1 73 ? 25.503 9.253 -18.765 1.00 75.25 73 ARG A N 1
ATOM 580 C CA . ARG A 1 73 ? 26.971 9.257 -18.872 1.00 75.25 73 ARG A CA 1
ATOM 581 C C . ARG A 1 73 ? 27.485 9.614 -20.267 1.00 75.25 73 ARG A C 1
ATOM 583 O O . ARG A 1 73 ? 28.642 10.021 -20.391 1.00 75.25 73 ARG A O 1
ATOM 590 N N . HIS A 1 74 ? 26.666 9.451 -21.309 1.00 71.50 74 HIS A N 1
ATOM 591 C CA . HIS A 1 74 ? 27.005 9.879 -22.671 1.00 71.50 74 HIS A CA 1
ATOM 592 C C . HIS A 1 74 ? 27.117 11.411 -22.770 1.00 71.50 74 HIS A C 1
ATOM 594 O O . HIS A 1 74 ? 27.979 11.897 -23.501 1.00 71.50 74 HIS A O 1
ATOM 600 N N . ASP A 1 75 ? 26.328 12.161 -21.985 1.00 60.44 75 ASP A N 1
ATOM 601 C CA . ASP A 1 75 ? 26.347 13.635 -21.949 1.00 60.44 75 ASP A CA 1
ATOM 602 C C . ASP A 1 75 ? 27.533 14.210 -21.168 1.00 60.44 75 ASP A C 1
ATOM 604 O O . ASP A 1 75 ? 28.121 15.214 -21.575 1.00 60.44 75 ASP A O 1
ATOM 608 N N . ASP A 1 76 ? 27.932 13.565 -20.072 1.00 59.28 76 ASP A N 1
ATOM 609 C CA . ASP A 1 76 ? 28.921 14.143 -19.156 1.00 59.28 76 ASP A CA 1
ATOM 610 C C . ASP A 1 76 ? 30.365 14.117 -19.684 1.00 59.28 76 ASP A C 1
ATOM 612 O O . ASP A 1 76 ? 31.231 14.799 -19.132 1.00 59.28 76 ASP A O 1
ATOM 616 N N . GLY A 1 77 ? 30.665 13.342 -20.735 1.00 55.72 77 GLY A N 1
ATOM 617 C CA . GLY A 1 77 ? 31.941 13.343 -21.475 1.00 55.72 77 GLY A CA 1
ATOM 618 C C . GLY A 1 77 ? 33.232 13.067 -20.676 1.00 55.72 77 GLY A C 1
ATOM 619 O O . GLY A 1 77 ? 34.304 12.945 -21.271 1.00 55.72 77 GLY A O 1
ATOM 620 N N . GLN A 1 78 ? 33.179 12.962 -19.345 1.00 50.50 78 GLN A N 1
ATOM 621 C CA . GLN A 1 78 ? 34.354 13.132 -18.482 1.00 50.50 78 GLN A CA 1
ATOM 622 C C . GLN A 1 78 ? 34.666 11.952 -17.559 1.00 50.50 78 GLN A C 1
ATOM 624 O O . GLN A 1 78 ? 35.711 11.965 -16.909 1.00 50.50 78 GLN A O 1
ATOM 629 N N . ARG A 1 79 ? 33.843 10.898 -17.489 1.00 52.00 79 ARG A N 1
ATOM 630 C CA . ARG A 1 79 ? 34.078 9.794 -16.533 1.00 52.00 79 ARG A CA 1
ATOM 631 C C . ARG A 1 79 ? 33.722 8.427 -17.090 1.00 52.00 79 ARG A C 1
ATOM 633 O O . ARG A 1 79 ? 32.770 7.805 -16.633 1.00 52.00 79 ARG A O 1
ATOM 640 N N . SER A 1 80 ? 34.487 7.958 -18.063 1.00 55.62 80 SER A N 1
ATOM 641 C CA . SER A 1 80 ? 34.201 6.673 -18.688 1.00 55.62 80 SER A CA 1
ATOM 642 C C . SER A 1 80 ? 35.466 5.849 -18.907 1.00 55.62 80 SER A C 1
ATOM 644 O O . SER A 1 80 ? 36.423 6.332 -19.535 1.00 55.62 80 SER A O 1
ATOM 646 N N . ASP A 1 81 ? 35.447 4.630 -18.359 1.00 63.53 81 ASP A N 1
ATOM 647 C CA . ASP A 1 81 ? 36.412 3.556 -18.603 1.00 63.53 81 ASP A CA 1
ATOM 648 C C . ASP A 1 81 ? 36.500 3.237 -20.105 1.00 63.53 81 ASP A C 1
ATOM 650 O O . ASP A 1 81 ? 35.584 3.508 -20.883 1.00 63.53 81 ASP A O 1
ATOM 654 N N . MET A 1 82 ? 37.611 2.641 -20.548 1.00 66.00 82 MET A N 1
ATOM 655 C CA . MET A 1 82 ? 37.858 2.368 -21.975 1.00 66.00 82 MET A CA 1
ATOM 656 C C . MET A 1 82 ? 36.710 1.581 -22.646 1.00 66.00 82 MET A C 1
ATOM 658 O O . MET A 1 82 ? 36.383 1.846 -23.803 1.00 66.00 82 MET A O 1
ATOM 662 N N . ALA A 1 83 ? 36.083 0.652 -21.916 1.00 65.62 83 ALA A N 1
ATOM 663 C CA . ALA A 1 83 ? 34.972 -0.166 -22.403 1.00 65.62 83 ALA A CA 1
ATOM 664 C C . ALA A 1 83 ? 33.702 0.656 -22.679 1.00 65.62 83 ALA A C 1
ATOM 666 O O . ALA A 1 83 ? 33.065 0.498 -23.718 1.00 65.62 83 ALA A O 1
ATOM 667 N N . GLU A 1 84 ? 33.359 1.582 -21.792 1.00 63.12 84 GLU A N 1
ATOM 668 C CA . GLU A 1 84 ? 32.178 2.432 -21.940 1.00 63.12 84 GLU A CA 1
ATOM 669 C C . GLU A 1 84 ? 32.350 3.457 -23.076 1.00 63.12 84 GLU A C 1
ATOM 671 O O . GLU A 1 84 ? 31.417 3.679 -23.845 1.00 63.12 84 GLU A O 1
ATOM 676 N N . ARG A 1 85 ? 33.562 4.006 -23.271 1.00 66.75 85 ARG A N 1
ATOM 677 C CA . ARG A 1 85 ? 33.871 4.865 -24.435 1.00 66.75 85 ARG A CA 1
ATOM 678 C C . ARG A 1 85 ? 33.787 4.125 -25.765 1.00 66.75 85 ARG A C 1
ATOM 680 O O . ARG A 1 85 ? 33.566 4.739 -26.805 1.00 66.75 85 ARG A O 1
ATOM 687 N N . PHE A 1 86 ? 34.051 2.823 -25.760 1.00 72.25 86 PHE A N 1
ATOM 688 C CA . PHE A 1 86 ? 33.874 1.995 -26.944 1.00 72.25 86 PHE A CA 1
ATOM 689 C C . PHE A 1 86 ? 32.384 1.764 -27.211 1.00 72.25 86 PHE A C 1
ATOM 691 O O . PHE A 1 86 ? 31.921 2.004 -28.324 1.00 72.25 86 PHE A O 1
ATOM 698 N N . LEU A 1 87 ? 31.622 1.393 -26.178 1.00 70.44 87 LEU A N 1
ATOM 699 C CA . LEU A 1 87 ? 30.174 1.194 -26.270 1.00 70.44 87 LEU A CA 1
ATOM 700 C C . LEU A 1 87 ? 29.447 2.454 -26.755 1.00 70.44 87 LEU A C 1
ATOM 702 O O . LEU A 1 87 ? 28.624 2.359 -27.659 1.00 70.44 87 LEU A O 1
ATOM 706 N N . SER A 1 88 ? 29.805 3.638 -26.254 1.00 68.19 88 SER A N 1
ATOM 707 C CA . SER A 1 88 ? 29.192 4.914 -26.654 1.00 68.19 88 SER A CA 1
ATOM 708 C C . SER A 1 88 ? 29.417 5.303 -28.122 1.00 68.19 88 SER A C 1
ATOM 710 O O . SER A 1 88 ? 28.697 6.155 -28.643 1.00 68.19 88 SER A O 1
ATOM 712 N N . ARG A 1 89 ? 30.407 4.692 -28.793 1.00 72.12 89 ARG A N 1
ATOM 713 C CA . ARG A 1 89 ? 30.701 4.883 -30.228 1.00 72.12 89 ARG A CA 1
ATOM 714 C C . ARG A 1 89 ? 30.004 3.863 -31.123 1.00 72.12 89 ARG A C 1
ATOM 716 O O . ARG A 1 89 ? 29.866 4.116 -32.315 1.00 72.12 89 ARG A O 1
ATOM 723 N N . VAL A 1 90 ? 29.633 2.708 -30.573 1.00 79.38 90 VAL A N 1
ATOM 724 C CA . VAL A 1 90 ? 29.022 1.593 -31.316 1.00 79.38 90 VAL A CA 1
ATOM 725 C C . VAL A 1 90 ? 27.503 1.574 -31.139 1.00 79.38 90 VAL A C 1
ATOM 727 O O . VAL A 1 90 ? 26.787 1.151 -32.042 1.00 79.38 90 VAL A O 1
ATOM 730 N N . VAL A 1 91 ? 27.010 2.047 -29.995 1.00 80.44 91 VAL A N 1
ATOM 731 C CA . VAL A 1 91 ? 25.590 2.067 -29.644 1.00 80.44 91 VAL A CA 1
ATOM 732 C C . VAL A 1 91 ? 25.014 3.459 -29.893 1.00 80.44 91 VAL A C 1
ATOM 734 O O . VAL A 1 91 ? 25.479 4.448 -29.327 1.00 80.44 91 VAL A O 1
ATOM 737 N N . ASP A 1 92 ? 23.978 3.531 -30.728 1.00 82.44 92 ASP A N 1
ATOM 738 C CA . ASP A 1 92 ? 23.250 4.769 -31.004 1.00 82.44 92 ASP A CA 1
ATOM 739 C C . ASP A 1 92 ? 22.402 5.173 -29.789 1.00 82.44 92 ASP A C 1
ATOM 741 O O . ASP A 1 92 ? 21.452 4.485 -29.402 1.00 82.44 92 ASP A O 1
ATOM 745 N N . ARG A 1 93 ? 22.732 6.328 -29.205 1.00 80.62 93 ARG A N 1
ATOM 746 C CA . ARG A 1 93 ? 22.015 6.909 -28.068 1.00 80.62 93 ARG A CA 1
ATOM 747 C C . ARG A 1 93 ? 20.518 7.058 -28.333 1.00 80.62 93 ARG A C 1
ATOM 749 O O . ARG A 1 93 ? 19.722 6.789 -27.436 1.00 80.62 93 ARG A O 1
ATOM 756 N N . HIS A 1 94 ? 20.114 7.480 -29.529 1.00 81.06 94 HIS A N 1
ATOM 757 C CA . HIS A 1 94 ? 18.700 7.692 -29.832 1.00 81.06 94 HIS A CA 1
ATOM 758 C C . HIS A 1 94 ? 17.926 6.376 -29.878 1.00 81.06 94 HIS A C 1
ATOM 760 O O . HIS A 1 94 ? 16.783 6.339 -29.424 1.00 81.06 94 HIS A O 1
ATOM 766 N N . GLN A 1 95 ? 18.559 5.295 -30.341 1.00 85.38 95 GLN A N 1
ATOM 767 C CA . GLN A 1 95 ? 17.962 3.959 -30.301 1.00 85.38 95 GLN A CA 1
ATOM 768 C C . GLN A 1 95 ? 17.788 3.470 -28.860 1.00 85.38 95 GLN A C 1
ATOM 770 O O . GLN A 1 95 ? 16.741 2.923 -28.525 1.00 85.38 95 GLN A O 1
ATOM 775 N N . VAL A 1 96 ? 18.767 3.721 -27.984 1.00 86.06 96 VAL A N 1
ATOM 776 C CA . VAL A 1 96 ? 18.651 3.381 -26.555 1.00 86.06 96 VAL A CA 1
ATOM 777 C C . VAL A 1 96 ? 17.519 4.163 -25.891 1.00 86.06 96 VAL A C 1
ATOM 779 O O . VAL A 1 96 ? 16.716 3.578 -25.168 1.00 86.06 96 VAL A O 1
ATOM 782 N N . GLN A 1 97 ? 17.411 5.465 -26.167 1.00 83.12 97 GLN A N 1
ATOM 783 C CA . GLN A 1 97 ? 16.313 6.295 -25.662 1.00 83.12 97 GLN A CA 1
ATOM 784 C C . GLN A 1 97 ? 14.941 5.805 -26.155 1.00 83.12 97 GLN A C 1
ATOM 786 O O . GLN A 1 97 ? 13.974 5.843 -25.395 1.00 83.12 97 GLN A O 1
ATOM 791 N N . ASP A 1 98 ? 14.850 5.341 -27.406 1.00 84.75 98 ASP A N 1
ATOM 792 C CA . ASP A 1 98 ? 13.626 4.752 -27.958 1.00 84.75 98 ASP A CA 1
ATOM 793 C C . ASP A 1 98 ? 13.222 3.474 -27.219 1.00 84.75 98 ASP A C 1
ATOM 795 O O . ASP A 1 98 ? 12.082 3.375 -26.771 1.00 84.75 98 ASP A O 1
ATOM 799 N N . ILE A 1 99 ? 14.159 2.541 -27.034 1.00 88.69 99 ILE A N 1
ATOM 800 C CA . ILE A 1 99 ? 13.918 1.286 -26.305 1.00 88.69 99 ILE A CA 1
ATOM 801 C C . ILE A 1 99 ? 13.498 1.577 -24.860 1.00 88.69 99 ILE A C 1
ATOM 803 O O . ILE A 1 99 ? 12.549 0.985 -24.345 1.00 88.69 99 ILE A O 1
ATOM 807 N N . LEU A 1 100 ? 14.174 2.518 -24.200 1.00 88.25 100 LEU A N 1
ATOM 808 C CA . LEU A 1 100 ? 13.883 2.895 -22.821 1.00 88.25 100 LEU A CA 1
ATOM 809 C C . LEU A 1 100 ? 12.444 3.412 -22.684 1.00 88.25 100 LEU A C 1
ATOM 811 O O . LEU A 1 100 ? 11.679 2.873 -21.886 1.00 88.25 100 LEU A O 1
ATOM 815 N N . LEU A 1 101 ? 12.060 4.419 -23.474 1.00 80.56 101 LEU A N 1
ATOM 816 C CA . LEU A 1 101 ? 10.759 5.080 -23.340 1.00 80.56 101 LEU A CA 1
ATOM 817 C C . LEU A 1 101 ? 9.598 4.253 -23.905 1.00 80.56 101 LEU A C 1
ATOM 819 O O . LEU A 1 101 ? 8.538 4.175 -23.281 1.00 80.56 101 LEU A O 1
ATOM 823 N N . HIS A 1 102 ? 9.764 3.687 -25.101 1.00 83.00 102 HIS A N 1
ATOM 824 C CA . HIS A 1 102 ? 8.660 3.065 -25.834 1.00 83.00 102 HIS A CA 1
ATOM 825 C C . HIS A 1 102 ? 8.488 1.585 -25.530 1.00 83.00 102 HIS A C 1
ATOM 827 O O . HIS A 1 102 ? 7.354 1.108 -25.572 1.00 83.00 102 HIS A O 1
ATOM 833 N N . ASP A 1 103 ? 9.568 0.884 -25.190 1.00 87.50 103 ASP A N 1
ATOM 834 C CA . ASP A 1 103 ? 9.489 -0.535 -24.874 1.00 87.50 103 ASP A CA 1
ATOM 835 C C . ASP A 1 103 ? 9.489 -0.724 -23.360 1.00 87.50 103 ASP A C 1
ATOM 837 O O . ASP A 1 103 ? 8.454 -1.039 -22.773 1.00 87.50 103 ASP A O 1
ATOM 841 N N . LEU A 1 104 ? 10.616 -0.478 -22.696 1.00 91.56 104 LEU A N 1
ATOM 842 C CA . LEU A 1 104 ? 10.793 -0.887 -21.303 1.00 91.56 104 LEU A CA 1
ATOM 843 C C . LEU A 1 104 ? 9.832 -0.170 -20.355 1.00 91.56 104 LEU A C 1
ATOM 845 O O . LEU A 1 104 ? 9.097 -0.825 -19.616 1.00 91.56 104 LEU A O 1
ATOM 849 N N . PHE A 1 105 ? 9.788 1.162 -20.402 1.00 86.31 105 PHE A N 1
ATOM 850 C CA . PHE A 1 105 ? 8.969 1.947 -19.478 1.00 86.31 105 PHE A CA 1
ATOM 851 C C . PHE A 1 105 ? 7.469 1.735 -19.717 1.00 86.31 105 PHE A C 1
ATOM 853 O O . PHE A 1 105 ? 6.683 1.597 -18.774 1.00 86.31 105 PHE A O 1
ATOM 860 N N . LEU A 1 106 ? 7.060 1.658 -20.988 1.00 88.56 106 LEU A N 1
ATOM 861 C CA . LEU A 1 106 ? 5.672 1.403 -21.360 1.00 88.56 106 LEU A CA 1
ATOM 862 C C . LEU A 1 106 ? 5.215 0.013 -20.902 1.00 88.56 106 LEU A C 1
ATOM 864 O O . LEU A 1 106 ? 4.124 -0.115 -20.339 1.00 88.56 106 LEU A O 1
ATOM 868 N N . TRP A 1 107 ? 6.032 -1.020 -21.122 1.00 92.56 107 TRP A N 1
ATOM 869 C CA . TRP A 1 107 ? 5.715 -2.378 -20.686 1.00 92.56 107 TRP A CA 1
ATOM 870 C C . TRP A 1 107 ? 5.750 -2.519 -19.167 1.00 92.56 107 TRP A C 1
ATOM 872 O O . TRP A 1 107 ? 4.836 -3.136 -18.621 1.00 92.56 107 TRP A O 1
ATOM 882 N N . ALA A 1 108 ? 6.707 -1.889 -18.478 1.00 93.50 108 ALA A N 1
ATOM 883 C CA . ALA A 1 108 ? 6.751 -1.862 -17.017 1.00 93.50 108 ALA A CA 1
ATOM 884 C C . ALA A 1 108 ? 5.452 -1.274 -16.456 1.00 93.50 108 ALA A C 1
ATOM 886 O O . ALA A 1 108 ? 4.776 -1.906 -15.645 1.00 93.50 108 ALA A O 1
ATOM 887 N N . ARG A 1 109 ? 5.027 -0.114 -16.975 1.00 92.50 109 ARG A N 1
ATOM 888 C CA . ARG A 1 109 ? 3.764 0.520 -16.583 1.00 92.50 109 ARG A CA 1
ATOM 889 C C . ARG A 1 109 ? 2.554 -0.377 -16.848 1.00 92.50 109 ARG A C 1
ATOM 891 O O . ARG A 1 109 ? 1.682 -0.481 -15.990 1.00 92.50 109 ARG A O 1
ATOM 898 N N . ARG A 1 110 ? 2.471 -1.007 -18.025 1.00 93.62 110 ARG A N 1
ATOM 899 C CA . ARG A 1 110 ? 1.348 -1.895 -18.379 1.00 93.62 110 ARG A CA 1
ATOM 900 C C . ARG A 1 110 ? 1.275 -3.117 -17.468 1.00 93.62 110 ARG A C 1
ATOM 902 O O . ARG A 1 110 ? 0.191 -3.459 -17.008 1.00 93.62 110 ARG A O 1
ATOM 909 N N . LEU A 1 111 ? 2.410 -3.758 -17.199 1.00 93.62 111 LEU A N 1
ATOM 910 C CA . LEU A 1 111 ? 2.475 -4.959 -16.368 1.00 93.62 111 LEU A CA 1
ATOM 911 C C . LEU A 1 111 ? 2.165 -4.663 -14.905 1.00 93.62 111 LEU A C 1
ATOM 913 O O . LEU A 1 111 ? 1.420 -5.423 -14.292 1.00 93.62 111 LEU A O 1
ATOM 917 N N . LEU A 1 112 ? 2.685 -3.557 -14.370 1.00 94.56 112 LEU A N 1
ATOM 918 C CA . LEU A 1 112 ? 2.354 -3.109 -13.019 1.00 94.56 112 LEU A CA 1
ATOM 919 C C . LEU A 1 112 ? 0.874 -2.719 -12.916 1.00 94.56 112 LEU A C 1
ATOM 921 O O . LEU A 1 112 ? 0.222 -3.099 -11.951 1.00 94.56 112 LEU A O 1
ATOM 925 N N . GLY A 1 113 ? 0.319 -2.046 -13.931 1.00 95.38 113 GLY A N 1
ATOM 926 C CA . GLY A 1 113 ? -1.111 -1.728 -14.001 1.00 95.38 113 GLY A CA 1
ATOM 927 C C . GLY A 1 113 ? -2.004 -2.973 -13.971 1.00 95.38 113 GLY A C 1
ATOM 928 O O . GLY A 1 113 ? -2.907 -3.052 -13.145 1.00 95.38 113 GLY A O 1
ATOM 929 N N . ALA A 1 114 ? -1.697 -3.983 -14.789 1.00 95.12 114 ALA A N 1
ATOM 930 C CA . ALA A 1 114 ? -2.404 -5.267 -14.757 1.00 95.12 114 ALA A CA 1
ATOM 931 C C . ALA A 1 114 ? -2.246 -5.992 -13.403 1.00 95.12 114 ALA A C 1
ATOM 933 O O . ALA A 1 114 ? -3.180 -6.622 -12.912 1.00 95.12 114 ALA A O 1
ATOM 934 N N . GLY A 1 115 ? -1.079 -5.864 -12.762 1.00 95.25 115 GLY A N 1
ATOM 935 C CA . GLY A 1 115 ? -0.853 -6.361 -11.405 1.00 95.25 115 GLY A CA 1
ATOM 936 C C . GLY A 1 115 ? -1.742 -5.681 -10.357 1.00 95.25 115 GLY A C 1
ATOM 937 O O . GLY A 1 115 ? -2.220 -6.356 -9.449 1.00 95.25 115 GLY A O 1
ATOM 938 N N . VAL A 1 116 ? -2.010 -4.376 -10.492 1.00 93.44 116 VAL A N 1
ATOM 939 C CA . VAL A 1 116 ? -2.927 -3.637 -9.604 1.00 93.44 116 VAL A CA 1
ATOM 940 C C . VAL A 1 116 ? -4.358 -4.150 -9.741 1.00 93.44 116 VAL A C 1
ATOM 942 O O . VAL A 1 116 ? -4.989 -4.422 -8.723 1.00 93.44 116 VAL A O 1
ATOM 945 N N . GLU A 1 117 ? -4.854 -4.327 -10.968 1.00 93.25 117 GLU A N 1
ATOM 946 C CA . GLU A 1 117 ? -6.193 -4.886 -11.214 1.00 93.25 117 GLU A CA 1
ATOM 947 C C . GLU A 1 117 ? -6.328 -6.273 -10.565 1.00 93.25 117 GLU A C 1
ATOM 949 O O . GLU A 1 117 ? -7.248 -6.523 -9.787 1.00 93.25 117 GLU A O 1
ATOM 954 N N . LEU A 1 118 ? -5.337 -7.145 -10.774 1.00 94.25 118 LEU A N 1
ATOM 955 C CA . LEU A 1 118 ? -5.315 -8.474 -10.165 1.00 94.25 118 LEU A CA 1
ATOM 956 C C . LEU A 1 118 ? -5.246 -8.428 -8.630 1.00 94.25 118 LEU A C 1
ATOM 958 O O . LEU A 1 118 ? -5.898 -9.224 -7.953 1.00 94.25 118 LEU A O 1
ATOM 962 N N . ALA A 1 119 ? -4.463 -7.510 -8.059 1.00 91.94 119 ALA A N 1
ATOM 963 C CA . ALA A 1 119 ? -4.379 -7.333 -6.612 1.00 91.94 119 ALA A CA 1
ATOM 964 C C . ALA A 1 119 ? -5.726 -6.891 -6.017 1.00 91.94 119 ALA A C 1
ATOM 966 O O . ALA A 1 119 ? -6.138 -7.412 -4.979 1.00 91.94 119 ALA A O 1
ATOM 967 N N . GLN A 1 120 ? -6.438 -5.987 -6.695 1.00 89.06 120 GLN A N 1
ATOM 968 C CA . GLN A 1 120 ? -7.774 -5.540 -6.295 1.00 89.06 120 GLN A CA 1
ATOM 969 C C . GLN A 1 120 ? -8.801 -6.678 -6.348 1.00 89.06 120 GLN A C 1
ATOM 971 O O . GLN A 1 120 ? -9.643 -6.776 -5.460 1.00 89.06 120 GLN A O 1
ATOM 976 N N . GLU A 1 121 ? -8.706 -7.581 -7.326 1.00 89.88 121 GLU A N 1
ATOM 977 C CA . GLU A 1 121 ? -9.551 -8.782 -7.391 1.00 89.88 121 GLU A CA 1
ATOM 978 C C . GLU A 1 121 ? -9.225 -9.822 -6.307 1.00 89.88 121 GLU A C 1
ATOM 980 O O . GLU A 1 121 ? -10.094 -10.597 -5.890 1.00 89.88 121 GLU A O 1
ATOM 985 N N . LEU A 1 122 ? -7.965 -9.891 -5.868 1.00 90.00 122 LEU A N 1
ATOM 986 C CA . LEU A 1 122 ? -7.522 -10.829 -4.837 1.00 90.00 122 LEU A CA 1
ATOM 987 C C . LEU A 1 122 ? -7.898 -10.373 -3.431 1.00 90.00 122 LEU A C 1
ATOM 989 O O . LEU A 1 122 ? -8.243 -11.225 -2.609 1.00 90.00 122 LEU A O 1
ATOM 993 N N . LEU A 1 123 ? -7.850 -9.064 -3.166 1.00 84.56 123 LEU A N 1
ATOM 994 C CA . LEU A 1 123 ? -8.045 -8.484 -1.835 1.00 84.56 123 LEU A CA 1
ATOM 995 C C . LEU A 1 123 ? -9.281 -9.055 -1.111 1.00 84.56 123 LEU A C 1
ATOM 997 O O . LEU A 1 123 ? -9.112 -9.626 -0.036 1.00 84.56 123 LEU A O 1
ATOM 1001 N N . PRO A 1 124 ? -10.496 -9.054 -1.704 1.00 82.62 124 PRO A N 1
ATOM 1002 C CA . PRO A 1 124 ? -11.705 -9.501 -1.010 1.00 82.62 124 PRO A CA 1
ATOM 1003 C C . PRO A 1 124 ? -11.692 -10.976 -0.595 1.00 82.62 124 PRO A C 1
ATOM 1005 O O . PRO A 1 124 ? -12.452 -11.375 0.278 1.00 82.62 124 PRO A O 1
ATOM 1008 N N . ARG A 1 125 ? -10.857 -11.815 -1.224 1.00 83.94 125 ARG A N 1
ATOM 1009 C CA . ARG A 1 125 ? -10.739 -13.240 -0.872 1.00 83.94 125 ARG A CA 1
ATOM 1010 C C . ARG A 1 125 ? -9.844 -13.469 0.345 1.00 83.94 125 ARG A C 1
ATOM 1012 O O . ARG A 1 125 ? -9.941 -14.516 0.981 1.00 83.94 125 ARG A O 1
ATOM 1019 N N . TYR A 1 126 ? -8.960 -12.520 0.630 1.00 80.62 126 TYR A N 1
ATOM 1020 C CA . TYR A 1 126 ? -7.972 -12.601 1.703 1.00 80.62 126 TYR A CA 1
ATOM 1021 C C . TYR A 1 126 ? -8.194 -11.563 2.800 1.00 80.62 126 TYR A C 1
ATOM 1023 O O . TYR A 1 126 ? -7.407 -11.493 3.740 1.00 80.62 126 TYR A O 1
ATOM 1031 N N . THR A 1 127 ? -9.266 -10.787 2.684 1.00 79.00 127 THR A N 1
ATOM 1032 C CA . THR A 1 127 ? -9.724 -9.822 3.673 1.00 79.00 127 THR A CA 1
ATOM 1033 C C . THR A 1 127 ? -11.051 -10.304 4.240 1.00 79.00 127 THR A C 1
ATOM 1035 O O . THR A 1 127 ? -11.986 -10.571 3.488 1.00 79.00 127 THR A O 1
ATOM 1038 N N . ASP A 1 128 ? -11.139 -10.406 5.562 1.00 81.06 128 ASP A N 1
ATOM 1039 C CA . ASP A 1 128 ? -12.398 -10.675 6.251 1.00 81.06 128 ASP A CA 1
ATOM 1040 C C . ASP A 1 128 ? -13.042 -9.334 6.606 1.00 81.06 128 ASP A C 1
ATOM 1042 O O . ASP A 1 128 ? -12.761 -8.753 7.655 1.00 81.06 128 ASP A O 1
ATOM 1046 N N . LEU A 1 129 ? -13.833 -8.800 5.668 1.00 83.31 129 LEU A N 1
ATOM 1047 C CA . LEU A 1 129 ? -14.504 -7.514 5.830 1.00 83.31 129 LEU A CA 1
ATOM 1048 C C . LEU A 1 129 ? -15.602 -7.620 6.888 1.00 83.31 129 LEU A C 1
ATOM 1050 O O . LEU A 1 129 ? -16.650 -8.226 6.662 1.00 83.31 129 LEU A O 1
ATOM 1054 N N . GLN A 1 130 ? -15.379 -6.965 8.020 1.00 90.06 130 GLN A N 1
ATOM 1055 C CA . GLN A 1 130 ? -16.326 -6.896 9.122 1.00 90.06 130 GLN A CA 1
ATOM 1056 C C . GLN A 1 130 ? -16.710 -5.447 9.420 1.00 90.06 130 GLN A C 1
ATOM 1058 O O . GLN A 1 130 ? -16.063 -4.496 8.978 1.00 90.06 130 GLN A O 1
ATOM 1063 N N . SER A 1 131 ? -17.795 -5.286 10.175 1.00 93.50 131 SER A N 1
ATOM 1064 C CA . SER A 1 131 ? -18.188 -4.017 10.775 1.00 93.50 131 SER A CA 1
ATOM 1065 C C . SER A 1 131 ? -18.144 -4.186 12.285 1.00 93.50 131 SER A C 1
ATOM 1067 O O . SER A 1 131 ? -18.672 -5.161 12.817 1.00 93.50 131 SER A O 1
ATOM 1069 N N . MET A 1 132 ? -17.535 -3.231 12.969 1.00 96.00 132 MET A N 1
ATOM 1070 C CA . MET A 1 132 ? -17.391 -3.218 14.414 1.00 96.00 132 MET A CA 1
ATOM 1071 C C . MET A 1 132 ? -17.883 -1.883 14.953 1.00 96.00 132 MET A C 1
ATOM 1073 O O . MET A 1 132 ? -17.532 -0.835 14.420 1.00 96.00 132 MET A O 1
ATOM 1077 N N . VAL A 1 133 ? -18.662 -1.928 16.026 1.00 96.69 133 VAL A N 1
ATOM 1078 C CA . VAL A 1 133 ? -19.069 -0.739 16.775 1.00 96.69 133 VAL A CA 1
ATOM 1079 C C . VAL A 1 133 ? -18.210 -0.654 18.030 1.00 96.69 133 VAL A C 1
ATOM 1081 O O . VAL A 1 133 ? -18.045 -1.656 18.727 1.00 96.69 133 VAL A O 1
ATOM 1084 N N . VAL A 1 134 ? -17.648 0.520 18.304 1.00 96.12 134 VAL A N 1
ATOM 1085 C CA . VAL A 1 134 ? -16.911 0.806 19.540 1.00 96.12 134 VAL A CA 1
ATOM 1086 C C . VAL A 1 134 ? -17.446 2.069 20.190 1.00 96.12 134 VAL A C 1
ATOM 1088 O O . VAL A 1 134 ? -17.747 3.058 19.521 1.00 96.12 134 VAL A O 1
ATOM 1091 N N . GLU A 1 135 ? -17.533 2.030 21.514 1.00 94.69 135 GLU A N 1
ATOM 1092 C CA . GLU A 1 135 ? -17.950 3.163 22.326 1.00 94.69 135 GLU A CA 1
ATOM 1093 C C . GLU A 1 135 ? -16.747 3.813 23.009 1.00 94.69 135 GLU A C 1
ATOM 1095 O O . GLU A 1 135 ? -15.835 3.148 23.504 1.00 94.69 135 GLU A O 1
ATOM 1100 N N . LEU A 1 136 ? -16.758 5.140 23.053 1.00 93.06 136 LEU A N 1
ATOM 1101 C CA . LEU A 1 136 ? -15.758 5.957 23.711 1.00 93.06 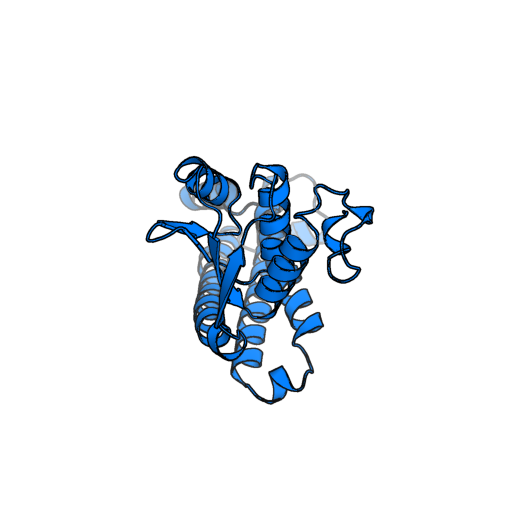136 LEU A CA 1
ATOM 1102 C C . LEU A 1 136 ? -15.915 5.857 25.234 1.00 93.06 136 LEU A C 1
ATOM 1104 O O . LEU A 1 136 ? -16.976 6.236 25.753 1.00 93.06 136 LEU A O 1
ATOM 1108 N N . PRO A 1 137 ? -14.872 5.426 25.970 1.00 90.19 137 PRO A N 1
ATOM 1109 C CA . PRO A 1 137 ? -14.928 5.356 27.425 1.00 90.19 137 PRO A CA 1
ATOM 1110 C C . PRO A 1 137 ? -15.240 6.712 28.073 1.00 90.19 137 PRO A C 1
ATOM 1112 O O . PRO A 1 137 ? -14.872 7.768 27.552 1.00 90.19 137 PRO A O 1
ATOM 1115 N N . ASP A 1 138 ? -15.901 6.686 29.233 1.00 87.88 138 ASP A N 1
ATOM 1116 C CA . ASP A 1 138 ? -16.267 7.899 29.970 1.00 87.88 138 ASP A CA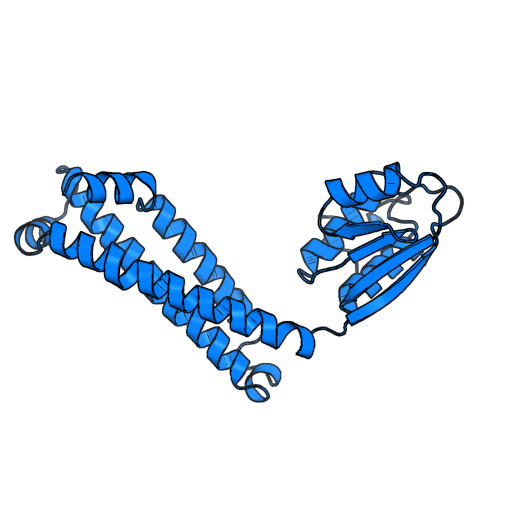 1
ATOM 1117 C C . ASP A 1 138 ? -15.060 8.784 30.295 1.00 87.88 138 ASP A C 1
ATOM 1119 O O . ASP A 1 138 ? -14.026 8.322 30.778 1.00 87.88 138 ASP A O 1
ATOM 1123 N N . GLY A 1 139 ? -15.223 10.087 30.048 1.00 85.56 139 GLY A N 1
ATOM 1124 C CA . GLY A 1 139 ? -14.203 11.099 30.315 1.00 85.56 139 GLY A CA 1
ATOM 1125 C C . GLY A 1 139 ? -13.090 11.190 29.267 1.00 85.56 139 GLY A C 1
ATOM 1126 O O . GLY A 1 139 ? -12.171 11.985 29.456 1.00 85.56 139 GLY A O 1
ATOM 1127 N N . LEU A 1 140 ? -13.159 10.420 28.176 1.00 89.25 140 LEU A N 1
ATOM 1128 C CA . LEU A 1 140 ? -12.217 10.512 27.058 1.00 89.25 140 LEU A CA 1
ATOM 1129 C C . LEU A 1 140 ? -12.816 11.270 25.870 1.00 89.25 140 LEU A C 1
ATOM 1131 O O . LEU A 1 140 ? -14.030 11.338 25.698 1.00 89.25 140 LEU A O 1
ATOM 1135 N N . THR A 1 141 ? -11.937 11.824 25.034 1.00 90.31 141 THR A N 1
ATOM 1136 C CA . THR A 1 141 ? -12.288 12.459 23.755 1.00 90.31 141 THR A CA 1
ATOM 1137 C C . THR A 1 141 ? -11.359 11.943 22.662 1.00 90.31 141 THR A C 1
ATOM 1139 O O . THR A 1 141 ? -10.176 11.704 22.909 1.00 90.31 141 THR A O 1
ATOM 1142 N N . LEU A 1 142 ? -11.871 11.765 21.443 1.00 92.38 142 LEU A N 1
ATOM 1143 C CA . LEU A 1 142 ? -11.082 11.266 20.316 1.00 92.38 142 LEU A CA 1
ATOM 1144 C C . LEU A 1 142 ? -10.337 12.416 19.609 1.00 92.38 142 LEU A C 1
ATOM 1146 O O . LEU A 1 142 ? -10.611 12.760 18.466 1.00 92.38 142 LEU A O 1
ATOM 1150 N N . HIS A 1 143 ? -9.402 13.059 20.308 1.00 92.25 143 HIS A N 1
ATOM 1151 C CA . HIS A 1 143 ? -8.569 14.119 19.729 1.00 92.25 143 HIS A CA 1
ATOM 1152 C C . HIS A 1 143 ? -7.381 13.550 18.929 1.00 92.25 143 HIS A C 1
ATOM 1154 O O . HIS A 1 143 ? -7.250 12.345 18.718 1.00 92.25 143 HIS A O 1
ATOM 1160 N N . ALA A 1 144 ? -6.463 14.430 18.516 1.00 91.00 144 ALA A N 1
ATOM 1161 C CA . ALA A 1 144 ? -5.359 14.104 17.612 1.00 91.00 144 ALA A CA 1
ATOM 1162 C C . ALA A 1 144 ? -4.496 12.897 18.031 1.00 91.00 144 ALA A C 1
ATOM 1164 O O . ALA A 1 144 ? -4.015 12.172 17.167 1.00 91.00 144 ALA A O 1
ATOM 1165 N N . ARG A 1 145 ? -4.300 12.656 19.334 1.00 92.88 145 ARG A N 1
ATOM 1166 C CA . ARG A 1 145 ? -3.430 11.574 19.819 1.00 92.88 145 ARG A CA 1
ATOM 1167 C C . ARG A 1 145 ? -4.113 10.205 19.697 1.00 92.88 145 ARG A C 1
ATOM 1169 O O . ARG A 1 145 ? -3.576 9.381 18.960 1.00 92.88 145 ARG A O 1
ATOM 1176 N N . PRO A 1 146 ? -5.290 9.956 20.294 1.00 93.88 146 PRO A N 1
ATOM 1177 C CA . PRO A 1 146 ? -6.076 8.760 19.999 1.00 93.88 146 PRO A CA 1
ATOM 1178 C C . PRO A 1 146 ? -6.298 8.515 18.501 1.00 93.88 146 PRO A C 1
ATOM 1180 O O . PRO A 1 146 ? -6.100 7.400 18.023 1.00 93.88 146 PRO A O 1
ATOM 1183 N N . ALA A 1 147 ? -6.621 9.567 17.740 1.00 95.31 147 ALA A N 1
ATOM 1184 C CA . ALA A 1 147 ? -6.800 9.475 16.293 1.00 95.31 147 ALA A CA 1
ATOM 1185 C C . ALA A 1 147 ? -5.514 9.030 15.575 1.00 95.31 147 ALA A C 1
ATOM 1187 O O . ALA A 1 147 ? -5.565 8.173 14.696 1.00 95.31 147 ALA A O 1
ATOM 1188 N N . SER A 1 148 ? -4.345 9.541 15.980 1.00 95.31 148 SER A N 1
ATOM 1189 C CA . SER A 1 148 ? -3.063 9.097 15.417 1.00 95.31 148 SER A CA 1
ATOM 1190 C C . SER A 1 148 ? -2.749 7.628 15.706 1.00 95.31 148 SER A C 1
ATOM 1192 O O . SER A 1 148 ? -2.121 6.981 14.874 1.00 95.31 148 SER A O 1
ATOM 1194 N N . LEU A 1 149 ? -3.216 7.073 16.831 1.00 96.56 149 LEU A N 1
ATOM 1195 C CA . LEU A 1 149 ? -3.046 5.650 17.136 1.00 96.56 149 LEU A CA 1
ATOM 1196 C C . LEU A 1 149 ? -3.939 4.784 16.243 1.00 96.56 149 LEU A C 1
ATOM 1198 O O . LEU A 1 149 ? -3.472 3.769 15.738 1.00 96.56 149 LEU A O 1
ATOM 1202 N N . VAL A 1 150 ? -5.175 5.218 15.967 1.00 96.75 150 VAL A N 1
ATOM 1203 C CA . VAL A 1 150 ? -6.048 4.568 14.970 1.00 96.75 150 VAL A CA 1
ATOM 1204 C C . VAL A 1 150 ? -5.393 4.590 13.585 1.00 96.75 150 VAL A C 1
ATOM 1206 O O . VAL A 1 150 ? -5.296 3.547 12.941 1.00 96.75 150 VAL A O 1
ATOM 1209 N N . VAL A 1 151 ? -4.861 5.741 13.157 1.00 96.62 151 VAL A N 1
ATOM 1210 C CA . VAL A 1 151 ? -4.101 5.863 11.897 1.00 96.62 151 VAL A CA 1
ATOM 1211 C C . VAL A 1 151 ? -2.858 4.965 11.902 1.00 96.62 151 VAL A C 1
ATOM 1213 O O . VAL A 1 151 ? -2.527 4.355 10.888 1.00 96.62 151 VAL A O 1
ATOM 1216 N N . GLY A 1 152 ? -2.176 4.842 13.041 1.00 95.81 152 GLY A N 1
ATOM 1217 C CA . GLY A 1 152 ? -1.034 3.946 13.211 1.00 95.81 152 GLY A CA 1
ATOM 1218 C C . GLY A 1 152 ? -1.405 2.477 13.002 1.00 95.81 152 GLY A C 1
ATOM 1219 O O . GLY A 1 152 ? -0.685 1.767 12.304 1.00 95.81 152 GLY A O 1
ATOM 1220 N N . ILE A 1 153 ? -2.547 2.034 13.539 1.00 96.38 153 ILE A N 1
ATOM 1221 C CA . ILE A 1 153 ? -3.057 0.665 13.355 1.00 96.38 153 ILE A CA 1
ATOM 1222 C C . ILE A 1 153 ? -3.375 0.408 11.880 1.00 96.38 153 ILE A C 1
ATOM 1224 O O . ILE A 1 153 ? -2.921 -0.585 11.309 1.00 96.38 153 ILE A O 1
ATOM 1228 N N . THR A 1 154 ? -4.124 1.305 11.239 1.00 94.69 154 THR A N 1
ATOM 1229 C CA . THR A 1 154 ? -4.526 1.133 9.833 1.00 94.69 154 THR A CA 1
ATOM 1230 C C . THR A 1 154 ? -3.323 1.173 8.893 1.00 94.69 154 THR A C 1
ATOM 1232 O O . THR A 1 154 ? -3.234 0.362 7.974 1.00 94.69 154 THR A O 1
ATOM 1235 N N . THR A 1 155 ? -2.338 2.029 9.175 1.00 91.19 155 THR A N 1
ATOM 1236 C CA . THR A 1 155 ? -1.068 2.082 8.433 1.00 91.19 155 THR A CA 1
ATOM 1237 C C . THR A 1 155 ? -0.235 0.816 8.636 1.00 91.19 155 THR A C 1
ATOM 1239 O O . THR A 1 155 ? 0.356 0.319 7.682 1.00 91.19 155 THR A O 1
ATOM 1242 N N . TYR A 1 156 ? -0.192 0.277 9.859 1.00 92.88 156 TYR A N 1
ATOM 1243 C CA . TYR A 1 156 ? 0.561 -0.938 10.174 1.00 92.88 156 TYR A CA 1
ATOM 1244 C C . TYR A 1 156 ? 0.014 -2.170 9.442 1.00 92.88 156 TYR A C 1
ATOM 1246 O O . TYR A 1 156 ? 0.790 -2.939 8.876 1.00 92.88 156 TYR A O 1
ATOM 1254 N N . HIS A 1 157 ? -1.311 -2.351 9.429 1.00 89.75 157 HIS A N 1
ATOM 1255 C CA . HIS A 1 157 ? -1.944 -3.489 8.748 1.00 89.75 157 HIS A CA 1
ATOM 1256 C C . HIS A 1 157 ? -2.058 -3.294 7.234 1.00 89.75 157 HIS A C 1
ATOM 1258 O O . HIS A 1 157 ? -2.105 -4.276 6.496 1.00 89.75 157 HIS A O 1
ATOM 1264 N N . GLY A 1 158 ? -2.095 -2.046 6.756 1.00 84.88 158 GLY A N 1
ATOM 1265 C CA . GLY A 1 158 ? -2.088 -1.716 5.329 1.00 84.88 158 GLY A CA 1
ATOM 1266 C C . GLY A 1 158 ? -3.361 -2.110 4.572 1.00 84.88 158 GLY A C 1
ATOM 1267 O O . GLY A 1 158 ? -3.390 -2.025 3.344 1.00 84.88 158 GLY A O 1
ATOM 1268 N N . THR A 1 159 ? -4.410 -2.540 5.275 1.00 84.81 159 THR A N 1
ATOM 1269 C CA . THR A 1 159 ? -5.727 -2.820 4.698 1.00 84.81 159 THR A CA 1
ATOM 1270 C C . THR A 1 159 ? -6.649 -1.607 4.859 1.00 84.81 159 THR A C 1
ATOM 1272 O O . THR A 1 159 ? -6.555 -0.894 5.862 1.00 84.81 159 THR A O 1
ATOM 1275 N N . PRO A 1 160 ? -7.541 -1.332 3.886 1.00 87.25 160 PRO A N 1
ATOM 1276 C CA . PRO A 1 160 ? -8.478 -0.220 3.995 1.00 87.25 160 PRO A CA 1
ATOM 1277 C C . PRO A 1 160 ? -9.384 -0.367 5.220 1.00 87.25 160 PRO A C 1
ATOM 1279 O O . PRO A 1 160 ? -9.976 -1.428 5.435 1.00 87.25 160 PRO A O 1
ATOM 1282 N N . VAL A 1 161 ? -9.516 0.711 5.994 1.00 95.19 161 VAL A N 1
ATOM 1283 C CA . VAL A 1 161 ? -10.457 0.801 7.114 1.00 95.19 161 VAL A CA 1
ATOM 1284 C C . VAL A 1 161 ? -11.238 2.104 6.995 1.00 95.19 161 VAL A C 1
ATOM 1286 O O . VAL A 1 161 ? -10.660 3.186 6.917 1.00 95.19 161 VAL A O 1
ATOM 1289 N N . GLU A 1 162 ? -12.559 1.995 6.984 1.00 97.06 162 GLU A N 1
ATOM 1290 C CA . GLU A 1 162 ? -13.488 3.118 7.053 1.00 97.06 162 GLU A CA 1
ATOM 1291 C C . GLU A 1 162 ? -13.911 3.329 8.509 1.00 97.06 162 GLU A C 1
ATOM 1293 O O . GLU A 1 162 ? -14.172 2.369 9.235 1.00 97.06 162 GLU A O 1
ATOM 1298 N N . MET A 1 163 ? -13.980 4.587 8.929 1.00 97.81 163 MET A N 1
ATOM 1299 C CA . MET A 1 163 ? -14.553 5.019 10.199 1.00 97.81 163 MET A CA 1
ATOM 1300 C C . MET A 1 163 ? -15.805 5.844 9.910 1.00 97.81 163 MET A C 1
ATOM 1302 O O . MET A 1 163 ? -15.771 6.709 9.038 1.00 97.81 163 MET A O 1
ATOM 1306 N N . ALA A 1 164 ? -16.888 5.613 10.646 1.00 97.44 164 ALA A N 1
ATOM 1307 C CA . ALA A 1 164 ? -18.155 6.298 10.448 1.00 97.44 164 ALA A CA 1
ATOM 1308 C C . ALA A 1 164 ? -18.816 6.732 11.764 1.00 97.44 164 ALA A C 1
ATOM 1310 O O . ALA A 1 164 ? -18.706 6.058 12.792 1.00 97.44 164 ALA A O 1
ATOM 1311 N N . ILE A 1 165 ? -19.525 7.861 11.697 1.00 96.50 165 ILE A N 1
ATOM 1312 C CA . ILE A 1 165 ? -20.404 8.399 12.742 1.00 96.50 165 ILE A CA 1
ATOM 1313 C C . ILE A 1 165 ? -21.728 8.755 12.061 1.00 96.50 165 ILE A C 1
ATOM 1315 O O . ILE A 1 165 ? -21.786 9.681 11.248 1.00 96.50 165 ILE A O 1
ATOM 1319 N N . GLY A 1 166 ? -22.791 8.000 12.352 1.00 92.19 166 GLY A N 1
ATOM 1320 C CA . GLY A 1 166 ? -24.041 8.103 11.594 1.00 92.19 166 GLY A CA 1
ATOM 1321 C C . GLY A 1 166 ? -23.810 7.834 10.100 1.00 92.19 166 GLY A C 1
ATOM 1322 O O . GLY A 1 166 ? -23.277 6.788 9.740 1.00 92.19 166 GLY A O 1
ATOM 1323 N N . ASP A 1 167 ? -24.177 8.796 9.249 1.00 91.44 167 ASP A N 1
ATOM 1324 C CA . ASP A 1 167 ? -24.031 8.708 7.785 1.00 91.44 167 ASP A CA 1
ATOM 1325 C C . ASP A 1 167 ? -22.704 9.287 7.254 1.00 91.44 167 ASP A C 1
ATOM 1327 O O . ASP A 1 167 ? -22.452 9.267 6.048 1.00 91.44 167 ASP A O 1
ATOM 1331 N N . GLN A 1 168 ? -21.860 9.852 8.123 1.00 95.38 168 GLN A N 1
ATOM 1332 C CA . GLN A 1 168 ? -20.584 10.441 7.718 1.00 95.38 168 GLN A CA 1
ATOM 1333 C C . GLN A 1 168 ? -19.458 9.415 7.840 1.00 95.38 168 GLN A C 1
ATOM 1335 O O . GLN A 1 168 ? -19.277 8.828 8.905 1.00 95.38 168 GLN A O 1
ATOM 1340 N N . CYS A 1 169 ? -18.677 9.251 6.770 1.00 96.38 169 CYS A N 1
ATOM 1341 C CA . CYS A 1 169 ? -17.540 8.334 6.700 1.00 96.38 169 CYS A CA 1
ATOM 1342 C C . CYS A 1 169 ? -16.215 9.084 6.507 1.00 96.38 169 CYS A C 1
ATOM 1344 O O . CYS A 1 169 ? -16.172 10.158 5.904 1.00 96.38 169 CYS A O 1
ATOM 1346 N N . ALA A 1 170 ? -15.131 8.473 6.970 1.00 96.75 170 ALA A N 1
ATOM 1347 C CA . ALA A 1 170 ? -13.756 8.908 6.774 1.00 96.75 170 ALA A CA 1
ATOM 1348 C C . ALA A 1 170 ? -12.847 7.702 6.527 1.00 96.75 170 ALA A C 1
ATOM 1350 O O . ALA A 1 170 ? -13.048 6.626 7.099 1.00 96.75 170 ALA A O 1
ATOM 1351 N N . ASN A 1 171 ? -11.793 7.894 5.734 1.00 96.25 171 ASN A N 1
ATOM 1352 C CA . ASN A 1 171 ? -10.699 6.938 5.681 1.00 96.25 171 ASN A CA 1
ATOM 1353 C C . ASN A 1 171 ? -9.920 6.965 7.008 1.00 96.25 171 ASN A C 1
ATOM 1355 O O . ASN A 1 171 ? -9.274 7.960 7.345 1.00 96.25 171 ASN A O 1
ATOM 1359 N N . ALA A 1 172 ? -9.922 5.852 7.744 1.00 96.75 172 ALA A N 1
ATOM 1360 C CA . ALA A 1 172 ? -9.267 5.744 9.045 1.00 96.75 172 ALA A CA 1
ATOM 1361 C C . ALA A 1 172 ? -7.726 5.739 8.969 1.00 96.75 172 ALA A C 1
ATOM 1363 O O . ALA A 1 172 ? -7.065 5.818 10.004 1.00 96.75 172 ALA A O 1
ATOM 1364 N N . SER A 1 173 ? -7.132 5.669 7.769 1.00 95.12 173 SER A N 1
ATOM 1365 C CA . SER A 1 173 ? -5.693 5.888 7.554 1.00 95.12 173 SER A CA 1
ATOM 1366 C C . SER A 1 173 ? -5.332 7.356 7.292 1.00 95.12 173 SER A C 1
ATOM 1368 O O . SER A 1 173 ? -4.159 7.686 7.131 1.00 95.12 173 SER A O 1
ATOM 1370 N N . SER A 1 174 ? -6.322 8.249 7.224 1.00 96.06 174 SER A N 1
ATOM 1371 C CA . SER A 1 174 ? -6.143 9.676 6.961 1.00 96.06 174 SER A CA 1
ATOM 1372 C C . SER A 1 174 ? -6.431 10.475 8.227 1.00 96.06 174 SER A C 1
ATOM 1374 O O . SER A 1 174 ? -7.583 10.685 8.601 1.00 96.06 174 SER A O 1
ATOM 1376 N N . ILE A 1 175 ? -5.378 10.967 8.891 1.00 95.94 175 ILE A N 1
ATOM 1377 C CA . ILE A 1 175 ? -5.534 11.763 10.121 1.00 95.94 175 ILE A CA 1
ATOM 1378 C C . ILE A 1 175 ? -6.426 12.989 9.900 1.00 95.94 175 ILE A C 1
ATOM 1380 O O . ILE A 1 175 ? -7.214 13.342 10.770 1.00 95.94 175 ILE A O 1
ATOM 1384 N N . LEU A 1 176 ? -6.340 13.622 8.727 1.00 96.88 176 LEU A N 1
ATOM 1385 C CA . LEU A 1 176 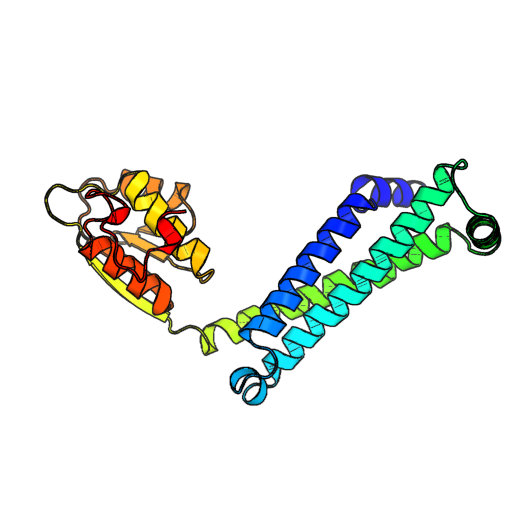? -7.148 14.794 8.404 1.00 96.88 176 LEU A CA 1
ATOM 1386 C C . LEU A 1 176 ? -8.633 14.436 8.315 1.00 96.88 176 LEU A C 1
ATOM 1388 O O . LEU A 1 176 ? -9.448 15.119 8.927 1.00 96.88 176 LEU A O 1
ATOM 1392 N N . GLU A 1 177 ? -8.984 13.364 7.605 1.00 98.00 177 GLU A N 1
ATOM 1393 C CA . GLU A 1 177 ? -10.382 12.939 7.475 1.00 98.00 177 GLU A CA 1
ATOM 1394 C C . GLU A 1 177 ? -10.963 12.488 8.814 1.00 98.00 177 GLU A C 1
ATOM 1396 O O . GLU A 1 177 ? -12.066 12.902 9.164 1.00 98.00 177 GLU A O 1
ATOM 1401 N N . VAL A 1 178 ? -10.201 11.719 9.601 1.00 97.12 178 VAL A N 1
ATOM 1402 C CA . VAL A 1 178 ? -10.611 11.307 10.952 1.00 97.12 178 VAL A CA 1
ATOM 1403 C C . VAL A 1 178 ? -10.875 12.531 11.829 1.00 97.12 178 VAL A C 1
ATOM 1405 O O . VAL A 1 178 ? -11.928 12.627 12.455 1.00 97.12 178 VAL A O 1
ATOM 1408 N N . MET A 1 179 ? -9.964 13.508 11.848 1.00 97.00 179 MET A N 1
ATOM 1409 C CA . MET A 1 179 ? -10.135 14.713 12.662 1.00 97.00 179 MET A CA 1
ATOM 1410 C C . MET A 1 179 ? -11.300 15.590 12.190 1.00 97.00 179 MET A C 1
ATOM 1412 O O . MET A 1 179 ? -11.970 16.196 13.024 1.00 97.00 179 MET A O 1
ATOM 1416 N N . VAL A 1 180 ? -11.573 15.649 10.883 1.00 97.12 180 VAL A N 1
ATOM 1417 C CA . VAL A 1 180 ? -12.749 16.345 10.338 1.00 97.12 180 VAL A CA 1
ATOM 1418 C C . VAL A 1 180 ? -14.040 15.641 10.755 1.00 97.12 180 VAL A C 1
ATOM 1420 O O . VAL A 1 180 ? -14.974 16.314 11.197 1.00 97.12 180 VAL A O 1
ATOM 1423 N N . LEU A 1 181 ? -14.091 14.309 10.663 1.00 97.12 181 LEU A N 1
ATOM 1424 C CA . LEU A 1 181 ? -15.251 13.511 11.059 1.00 97.12 181 LEU A CA 1
ATOM 1425 C C . LEU A 1 181 ? -15.560 13.684 12.551 1.00 97.12 181 LEU A C 1
ATOM 1427 O O . LEU A 1 181 ? -16.694 13.994 12.911 1.00 97.12 181 LEU A O 1
ATOM 1431 N N . VAL A 1 182 ? -14.548 13.557 13.413 1.00 95.50 182 VAL A N 1
ATOM 1432 C CA . VAL A 1 182 ? -14.713 13.739 14.863 1.00 95.50 182 VAL A CA 1
ATOM 1433 C C . VAL A 1 182 ? -15.046 15.189 15.209 1.00 95.50 182 VAL A C 1
ATOM 1435 O O . VAL A 1 182 ? -15.959 15.443 15.989 1.00 95.50 182 VAL A O 1
ATOM 1438 N N . GLY A 1 183 ? -14.353 16.158 14.606 1.00 93.69 183 GLY A N 1
ATOM 1439 C CA . GLY A 1 183 ? -14.593 17.581 14.854 1.00 93.69 183 GLY A CA 1
ATOM 1440 C C . GLY A 1 183 ? -15.989 18.046 14.430 1.00 93.69 183 GLY A C 1
ATOM 1441 O O . GLY A 1 183 ? -16.538 18.962 15.038 1.00 93.69 183 GLY A O 1
ATOM 1442 N N . SER A 1 184 ? -16.581 17.393 13.427 1.00 95.31 184 SER A N 1
ATOM 1443 C CA . SER A 1 184 ? -17.958 17.647 12.984 1.00 95.31 184 SER A CA 1
ATOM 1444 C C . SER A 1 184 ? -19.011 16.996 13.888 1.00 95.31 184 SER A C 1
ATOM 1446 O O . SER A 1 184 ? -20.175 17.384 13.828 1.00 95.31 184 SER A O 1
ATOM 1448 N N . ASN A 1 185 ? -18.614 16.046 14.743 1.00 94.81 185 ASN A N 1
ATOM 1449 C CA . ASN A 1 185 ? -19.501 15.297 15.635 1.00 94.81 185 ASN A CA 1
ATOM 1450 C C . ASN A 1 185 ? -18.955 15.266 17.079 1.00 94.81 185 ASN A C 1
ATOM 1452 O O . ASN A 1 185 ? -18.627 14.195 17.591 1.00 94.81 185 ASN A O 1
ATOM 1456 N N . PRO A 1 186 ? -18.860 16.417 17.771 1.00 90.62 186 PRO A N 1
ATOM 1457 C CA . PRO A 1 186 ? -18.201 16.511 19.081 1.00 90.62 186 PRO A CA 1
ATOM 1458 C C . PRO A 1 186 ? -18.902 15.721 20.198 1.00 90.62 186 PRO A C 1
ATOM 1460 O O . PRO A 1 186 ? -18.255 15.322 21.161 1.00 90.62 186 PRO A O 1
ATOM 1463 N N . GLU A 1 187 ? -20.205 15.471 20.060 1.00 90.94 187 GLU A N 1
ATOM 1464 C CA . GLU A 1 187 ? -21.007 14.698 21.019 1.00 90.94 187 GLU A CA 1
ATOM 1465 C C . GLU A 1 187 ? -20.996 13.187 20.721 1.00 90.94 187 GLU A C 1
ATOM 1467 O O . GLU A 1 187 ? -21.628 12.402 21.431 1.00 90.94 187 GLU A O 1
ATOM 1472 N N . ALA A 1 188 ? -20.314 12.755 19.654 1.00 93.31 188 ALA A N 1
ATOM 1473 C CA . ALA A 1 188 ? -20.290 11.355 19.263 1.00 93.31 188 ALA A CA 1
ATOM 1474 C C . ALA A 1 188 ? -19.483 10.517 20.252 1.00 93.31 188 ALA A C 1
ATOM 1476 O O . ALA A 1 188 ? -18.293 10.737 20.504 1.00 93.31 188 ALA A O 1
ATOM 1477 N N . ARG A 1 189 ? -20.151 9.494 20.777 1.00 94.19 189 ARG A N 1
ATOM 1478 C CA . ARG A 1 189 ? -19.553 8.503 21.671 1.00 94.19 189 ARG A CA 1
ATOM 1479 C C . ARG A 1 189 ? -19.474 7.121 21.052 1.00 94.19 189 ARG A C 1
ATOM 1481 O O . ARG A 1 189 ? -18.752 6.290 21.576 1.00 94.19 189 ARG A O 1
ATOM 1488 N N . GLU A 1 190 ? -20.171 6.888 19.952 1.00 95.75 190 GLU A N 1
ATOM 1489 C CA . GLU A 1 190 ? -20.180 5.620 19.235 1.00 95.75 190 GLU A CA 1
ATOM 1490 C C . GLU A 1 190 ? -19.554 5.819 17.855 1.00 95.75 190 GLU A C 1
ATOM 1492 O O . GLU A 1 190 ? -19.846 6.801 17.166 1.00 95.75 190 GLU A O 1
ATOM 1497 N N . TYR A 1 191 ? -18.688 4.889 17.466 1.00 96.88 191 TYR A N 1
ATOM 1498 C CA . TYR A 1 191 ? -17.994 4.895 16.186 1.00 96.88 191 TYR A CA 1
ATOM 1499 C C . TYR A 1 191 ? -18.136 3.531 15.527 1.00 96.88 191 TYR A C 1
ATOM 1501 O O . TYR A 1 191 ? -17.951 2.493 16.169 1.00 96.88 191 TYR A O 1
ATOM 1509 N N . VAL A 1 192 ? -18.419 3.531 14.229 1.00 97.75 192 VAL A N 1
ATOM 1510 C CA . VAL A 1 192 ? -18.478 2.312 13.425 1.00 97.75 192 VAL A CA 1
ATOM 1511 C C . VAL A 1 192 ? -17.211 2.221 12.592 1.00 97.75 192 VAL A C 1
ATOM 1513 O O . VAL A 1 192 ? -16.902 3.128 11.829 1.00 97.75 192 VAL A O 1
ATOM 1516 N N . PHE A 1 193 ? -16.488 1.116 12.709 1.00 97.56 193 PHE A N 1
ATOM 1517 C CA . PHE A 1 193 ? -15.342 0.810 11.865 1.00 97.56 193 PHE A CA 1
ATOM 1518 C C . PHE A 1 193 ? -15.670 -0.341 10.924 1.00 97.56 193 PHE A C 1
ATOM 1520 O O . PHE A 1 193 ? -16.287 -1.327 11.331 1.00 97.56 193 PHE A O 1
ATOM 1527 N N . ARG A 1 194 ? -15.241 -0.235 9.668 1.00 95.12 194 ARG A N 1
ATOM 1528 C CA . ARG A 1 194 ? -15.397 -1.273 8.644 1.00 95.12 194 ARG A CA 1
ATOM 1529 C C . ARG A 1 194 ? -14.060 -1.566 7.992 1.00 95.12 194 ARG A C 1
ATOM 1531 O O . ARG A 1 194 ? -13.400 -0.649 7.519 1.00 95.12 194 ARG A O 1
ATOM 1538 N N . GLY A 1 195 ? -13.658 -2.828 7.959 1.00 92.75 195 GLY A N 1
ATOM 1539 C CA . GLY A 1 195 ? -12.344 -3.225 7.458 1.00 92.75 195 GLY A CA 1
ATOM 1540 C C . GLY A 1 195 ? -12.028 -4.683 7.754 1.00 92.75 195 GLY A C 1
ATOM 1541 O O . GLY A 1 195 ? -12.917 -5.454 8.111 1.00 92.75 195 GLY A O 1
ATOM 1542 N N . ASP A 1 196 ? -10.761 -5.058 7.593 1.00 92.00 196 ASP A N 1
ATOM 1543 C CA . ASP A 1 196 ? -10.298 -6.415 7.888 1.00 92.00 196 ASP A CA 1
ATOM 1544 C C . ASP A 1 196 ? -10.375 -6.745 9.389 1.00 92.00 196 ASP A C 1
ATOM 1546 O O . ASP A 1 196 ? -10.153 -5.889 10.247 1.00 92.00 196 ASP A O 1
ATOM 1550 N N . SER A 1 197 ? -10.612 -8.013 9.717 1.00 91.31 197 SER A N 1
ATOM 1551 C CA . SER A 1 197 ? -10.715 -8.502 11.101 1.00 91.31 197 SER A CA 1
ATOM 1552 C C . SER A 1 197 ? -9.537 -8.096 12.006 1.00 91.31 197 SER A C 1
ATOM 1554 O O . SER A 1 197 ? -9.743 -7.748 13.169 1.00 91.31 197 SER A O 1
ATOM 1556 N N . LYS A 1 198 ? -8.300 -8.097 11.488 1.00 92.38 198 LYS A N 1
ATOM 1557 C CA . LYS A 1 198 ? -7.083 -7.773 12.256 1.00 92.38 198 LYS A CA 1
ATOM 1558 C C . LYS A 1 198 ? -7.008 -6.309 12.716 1.00 92.38 198 LYS A C 1
ATOM 1560 O O . LYS A 1 198 ? -6.948 -6.099 13.927 1.00 92.38 198 LYS A O 1
ATOM 1565 N N . PRO A 1 199 ? -7.033 -5.292 11.831 1.00 94.88 199 PRO A N 1
ATOM 1566 C CA . PRO A 1 199 ? -7.036 -3.899 12.267 1.00 94.88 199 PRO A CA 1
ATOM 1567 C C . PRO A 1 199 ? -8.271 -3.557 13.102 1.00 94.88 199 PRO A C 1
ATOM 1569 O O . PRO A 1 199 ? -8.146 -2.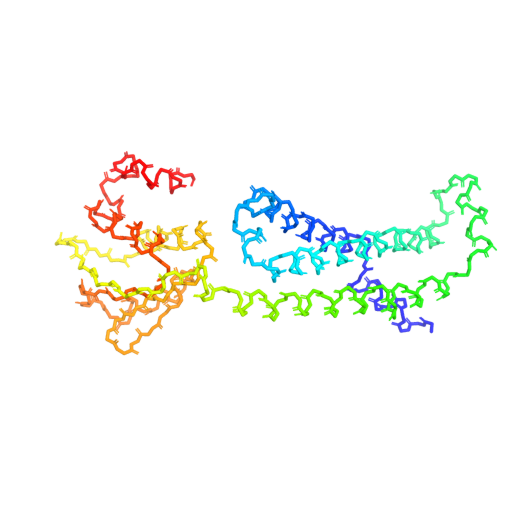788 14.049 1.00 94.88 199 PRO A O 1
ATOM 1572 N N . LEU A 1 200 ? -9.442 -4.146 12.823 1.00 96.50 200 LEU A N 1
ATOM 1573 C CA . LEU A 1 200 ? -10.624 -3.934 13.665 1.00 96.50 200 LEU A CA 1
ATOM 1574 C C . LEU A 1 200 ? -10.413 -4.468 15.085 1.00 96.50 200 LEU A C 1
ATOM 1576 O O . LEU A 1 200 ? -10.719 -3.776 16.054 1.00 96.50 200 LEU A O 1
ATOM 1580 N N . ASN A 1 201 ? -9.832 -5.661 15.227 1.00 96.00 201 ASN A N 1
ATOM 1581 C CA . ASN A 1 201 ? -9.491 -6.217 16.531 1.00 96.00 201 ASN A CA 1
ATOM 1582 C C . ASN A 1 201 ? -8.498 -5.334 17.301 1.00 96.00 201 ASN A C 1
ATOM 1584 O O . ASN A 1 201 ? -8.672 -5.113 18.497 1.00 96.00 201 ASN A O 1
ATOM 1588 N N . ASP A 1 202 ? -7.489 -4.798 16.623 1.00 97.12 202 ASP A N 1
ATOM 1589 C CA . ASP A 1 202 ? -6.503 -3.913 17.244 1.00 97.12 202 ASP A CA 1
ATOM 1590 C C . ASP A 1 202 ? -7.115 -2.560 17.641 1.00 97.12 202 ASP A C 1
ATOM 1592 O O . ASP A 1 202 ? -6.830 -2.052 18.726 1.00 97.12 202 ASP A O 1
ATOM 1596 N N . ILE A 1 203 ? -8.016 -2.003 16.821 1.00 97.19 203 ILE A N 1
ATOM 1597 C CA . ILE A 1 203 ? -8.791 -0.800 17.171 1.00 97.19 203 ILE A CA 1
ATOM 1598 C C . ILE A 1 203 ? -9.652 -1.075 18.408 1.00 97.19 203 ILE A C 1
ATOM 1600 O O . ILE A 1 203 ? -9.670 -0.262 19.329 1.00 97.19 203 ILE A O 1
ATOM 1604 N N . ARG A 1 204 ? -10.314 -2.235 18.490 1.00 96.94 204 ARG A N 1
ATOM 1605 C CA . ARG A 1 204 ? -11.076 -2.635 19.683 1.00 96.94 204 ARG A CA 1
ATOM 1606 C C . ARG A 1 204 ? -10.204 -2.639 20.935 1.00 96.94 204 ARG A C 1
ATOM 1608 O O . ARG A 1 204 ? -10.559 -2.007 21.926 1.00 96.94 204 ARG A O 1
ATOM 1615 N N . LEU A 1 205 ? -9.049 -3.305 20.870 1.00 96.56 205 LEU A N 1
ATOM 1616 C CA . LEU A 1 205 ? -8.087 -3.362 21.973 1.00 96.56 205 LEU A CA 1
ATOM 1617 C C . LEU A 1 205 ? -7.595 -1.966 22.370 1.00 96.56 205 LEU A C 1
ATOM 1619 O O . LEU A 1 205 ? -7.407 -1.692 23.554 1.00 96.56 205 LEU A O 1
ATOM 1623 N N . LEU A 1 206 ? -7.417 -1.065 21.401 1.00 96.56 206 LEU A N 1
ATOM 1624 C CA . LEU A 1 206 ? -7.036 0.319 21.663 1.00 96.56 206 LEU A CA 1
ATOM 1625 C C . LEU A 1 206 ? -8.129 1.064 22.449 1.00 96.56 206 LEU A C 1
ATOM 1627 O O . LEU A 1 206 ? -7.808 1.758 23.414 1.00 96.56 206 LEU A O 1
ATOM 1631 N N . PHE A 1 207 ? -9.405 0.903 22.084 1.00 95.56 207 PHE A N 1
ATOM 1632 C CA . PHE A 1 207 ? -10.534 1.482 22.827 1.00 95.56 207 PHE A CA 1
ATOM 1633 C C . PHE A 1 207 ? -10.656 0.884 24.239 1.00 95.56 207 PHE A C 1
ATOM 1635 O O . PHE A 1 207 ? -10.785 1.631 25.211 1.00 95.56 207 PHE A O 1
ATOM 1642 N N . GLU A 1 208 ? -10.519 -0.439 24.379 1.00 93.38 208 GLU A N 1
ATOM 1643 C CA . GLU A 1 208 ? -10.495 -1.140 25.676 1.00 93.38 208 GLU A CA 1
ATOM 1644 C C . GLU A 1 208 ? -9.334 -0.660 26.571 1.00 93.38 208 GLU A C 1
ATOM 1646 O O . GLU A 1 208 ? -9.481 -0.533 27.789 1.00 93.38 208 GLU A O 1
ATOM 1651 N N . ALA A 1 209 ? -8.195 -0.305 25.968 1.00 93.50 209 ALA A N 1
ATOM 1652 C CA . ALA A 1 209 ? -7.022 0.260 26.634 1.00 93.50 209 ALA A CA 1
ATOM 1653 C C . ALA A 1 209 ? -7.088 1.789 26.831 1.00 93.50 209 ALA A C 1
ATOM 1655 O O . ALA A 1 209 ? -6.053 2.438 27.014 1.00 93.50 209 ALA A O 1
ATOM 1656 N N . ALA A 1 210 ? -8.288 2.381 26.807 1.00 93.00 210 ALA A N 1
ATOM 1657 C CA . ALA A 1 210 ? -8.504 3.816 26.999 1.00 93.00 210 ALA A CA 1
ATOM 1658 C C . ALA A 1 210 ? -7.701 4.687 26.010 1.00 93.00 210 ALA A C 1
ATOM 1660 O O . ALA A 1 210 ? -7.181 5.740 26.380 1.00 93.00 210 ALA A O 1
ATOM 1661 N N . LEU A 1 211 ? -7.572 4.230 24.759 1.00 92.81 211 LEU A N 1
ATOM 1662 C CA . LEU A 1 211 ? -6.968 4.960 23.640 1.00 92.81 211 LEU A CA 1
ATOM 1663 C C . LEU A 1 211 ? -5.517 5.416 23.879 1.00 92.81 211 LEU A C 1
ATOM 1665 O O . LEU A 1 211 ? -5.058 6.392 23.291 1.00 92.81 211 LEU A O 1
ATOM 1669 N N . GLY A 1 212 ? -4.786 4.735 24.768 1.00 89.25 212 GLY A N 1
ATOM 1670 C CA . GLY A 1 212 ? -3.418 5.117 25.130 1.00 89.25 212 GLY A CA 1
ATOM 1671 C C . GLY A 1 212 ? -3.314 6.377 26.001 1.00 89.25 212 GLY A C 1
ATOM 1672 O O . GLY A 1 212 ? -2.198 6.819 26.289 1.00 89.25 212 GLY A O 1
ATOM 1673 N N . GLU A 1 213 ? -4.434 6.928 26.483 1.00 90.94 213 GLU A N 1
ATOM 1674 C CA . GLU A 1 213 ? -4.456 8.098 27.378 1.00 90.94 213 GLU A CA 1
ATOM 1675 C C . GLU A 1 213 ? -3.896 7.781 28.772 1.00 90.94 213 GLU A C 1
ATOM 1677 O O . GLU A 1 213 ? -3.377 8.654 29.464 1.00 90.94 213 GLU A O 1
ATOM 1682 N N . ARG A 1 214 ? -3.886 6.501 29.164 1.00 86.25 214 ARG A N 1
ATOM 1683 C CA . ARG A 1 214 ? -3.195 6.030 30.379 1.00 86.25 214 ARG A CA 1
ATOM 1684 C C . ARG A 1 214 ? -1.680 5.859 30.190 1.00 86.25 214 ARG A C 1
ATOM 1686 O O . ARG A 1 214 ? -0.981 5.509 31.136 1.00 86.25 214 ARG A O 1
ATOM 1693 N N . GLY A 1 215 ? -1.163 6.131 28.991 1.00 86.94 215 GLY A N 1
ATOM 1694 C CA . GLY A 1 215 ? 0.239 5.963 28.613 1.00 86.94 215 GLY A CA 1
ATOM 1695 C C . GLY A 1 215 ? 0.445 4.811 27.627 1.00 86.94 215 GLY A C 1
ATOM 1696 O O . GLY A 1 215 ? -0.204 3.772 27.719 1.00 86.94 215 GLY A O 1
ATOM 1697 N N . LEU A 1 216 ? 1.384 4.987 26.690 1.00 87.56 216 LEU A N 1
ATOM 1698 C CA . LEU A 1 216 ? 1.656 4.010 25.623 1.00 87.56 216 LEU A CA 1
ATOM 1699 C C . LEU A 1 216 ? 2.242 2.690 26.154 1.00 87.56 216 LEU A C 1
ATOM 1701 O O . LEU A 1 216 ? 2.025 1.630 25.565 1.00 87.56 216 LEU A O 1
ATOM 1705 N N . ASP A 1 217 ? 2.924 2.733 27.298 1.00 87.38 217 ASP A N 1
ATOM 1706 C CA . ASP A 1 217 ? 3.484 1.548 27.959 1.00 87.38 217 ASP A CA 1
ATOM 1707 C C . ASP A 1 217 ? 2.404 0.613 28.518 1.00 87.38 217 ASP A C 1
ATOM 1709 O O . ASP A 1 217 ? 2.655 -0.575 28.710 1.00 87.38 217 ASP A O 1
ATOM 1713 N N . GLN A 1 218 ? 1.194 1.137 28.747 1.00 88.19 218 GLN A N 1
ATOM 1714 C CA . GLN A 1 218 ? 0.048 0.372 29.244 1.00 88.19 218 GLN A CA 1
ATOM 1715 C C . GLN A 1 218 ? -0.783 -0.259 28.123 1.00 88.19 218 GLN A C 1
ATOM 1717 O O . GLN A 1 218 ? -1.740 -0.977 28.408 1.00 88.19 218 GLN A O 1
ATOM 1722 N N . LEU A 1 219 ? -0.435 -0.008 26.855 1.00 92.06 219 LEU A N 1
ATOM 1723 C CA . LEU A 1 219 ? -1.091 -0.679 25.738 1.00 92.06 219 LEU A CA 1
ATOM 1724 C C . LEU A 1 219 ? -0.840 -2.196 25.801 1.00 92.06 219 LEU A C 1
ATOM 1726 O O . LEU A 1 219 ? 0.257 -2.603 26.200 1.00 92.06 219 LEU A O 1
ATOM 1730 N N . PRO A 1 220 ? -1.802 -3.033 25.376 1.00 93.56 220 PRO A N 1
ATOM 1731 C CA . PRO A 1 220 ? -1.610 -4.473 25.233 1.00 93.56 220 PRO A CA 1
ATOM 1732 C C . PRO A 1 220 ? -0.371 -4.820 24.395 1.00 93.56 220 PRO A C 1
ATOM 1734 O O . PRO A 1 220 ? 0.072 -4.029 23.557 1.00 93.56 220 PRO A O 1
ATOM 1737 N N . ALA A 1 221 ? 0.201 -6.006 24.617 1.00 92.75 221 ALA A N 1
ATOM 1738 C CA . ALA A 1 221 ? 1.412 -6.446 23.918 1.00 92.75 221 ALA A CA 1
ATOM 1739 C C . ALA A 1 221 ? 1.200 -6.531 22.397 1.00 92.75 221 ALA A C 1
ATOM 1741 O O . ALA A 1 221 ? 2.116 -6.260 21.621 1.00 92.75 221 ALA A O 1
ATOM 1742 N N . GLU A 1 222 ? -0.027 -6.835 21.987 1.00 93.69 222 GLU A N 1
ATOM 1743 C CA . GLU A 1 222 ? -0.510 -6.854 20.612 1.00 93.69 222 GLU A CA 1
ATOM 1744 C C . GLU A 1 222 ? -0.320 -5.495 19.926 1.00 93.69 222 GLU A C 1
ATOM 1746 O O . GLU A 1 222 ? 0.044 -5.451 18.757 1.00 93.69 222 GLU A O 1
ATOM 1751 N N . LEU A 1 223 ? -0.460 -4.389 20.667 1.00 95.44 223 LEU A N 1
ATOM 1752 C CA . LEU A 1 223 ? -0.318 -3.016 20.170 1.00 95.44 223 LEU A CA 1
ATOM 1753 C C . LEU A 1 223 ? 1.079 -2.424 20.416 1.00 95.44 223 LEU A C 1
ATOM 1755 O O . LEU A 1 223 ? 1.288 -1.222 20.249 1.00 95.44 223 LEU A O 1
ATOM 1759 N N . ALA A 1 224 ? 2.071 -3.235 20.802 1.00 92.50 224 ALA A N 1
ATOM 1760 C CA . ALA A 1 224 ? 3.414 -2.743 21.119 1.00 92.50 224 ALA A CA 1
ATOM 1761 C C . ALA A 1 224 ? 4.107 -2.044 19.933 1.00 92.50 224 ALA A C 1
ATOM 1763 O O . ALA A 1 224 ? 5.002 -1.222 20.137 1.00 92.50 224 ALA A O 1
ATOM 1764 N N . TYR A 1 225 ? 3.692 -2.333 18.695 1.00 92.69 225 TYR A N 1
ATOM 1765 C CA . TYR A 1 225 ? 4.204 -1.663 17.499 1.00 92.69 225 TYR A CA 1
ATOM 1766 C C . TYR A 1 225 ? 3.827 -0.173 17.426 1.00 92.69 225 TYR A C 1
ATOM 1768 O O . TYR A 1 225 ? 4.534 0.576 16.758 1.00 92.69 225 TYR A O 1
ATOM 1776 N N . LEU A 1 226 ? 2.792 0.271 18.153 1.00 92.62 226 LEU A N 1
ATOM 1777 C CA . LEU A 1 226 ? 2.382 1.680 18.253 1.00 92.62 226 LEU A CA 1
ATOM 1778 C C . LEU A 1 226 ? 3.247 2.511 19.214 1.00 92.62 226 LEU A C 1
ATOM 1780 O O . LEU A 1 226 ? 3.057 3.717 19.325 1.00 92.62 226 LEU A O 1
ATOM 1784 N N . ARG A 1 227 ? 4.175 1.881 19.942 1.00 86.62 227 ARG A N 1
ATOM 1785 C CA . ARG A 1 227 ? 5.076 2.568 20.884 1.00 86.62 227 ARG A CA 1
ATOM 1786 C C . ARG A 1 227 ? 6.324 3.157 20.213 1.00 86.62 227 ARG A C 1
ATOM 1788 O O . ARG A 1 227 ? 7.186 3.676 20.917 1.00 86.62 227 ARG A O 1
ATOM 1795 N N . ARG A 1 228 ? 6.464 2.970 18.899 1.00 64.38 228 ARG A N 1
ATOM 1796 C CA . ARG A 1 228 ? 7.648 3.351 18.121 1.00 64.38 228 ARG A CA 1
ATOM 1797 C C . ARG A 1 228 ? 7.605 4.806 17.685 1.00 64.38 228 ARG A C 1
ATOM 1799 O O . ARG A 1 228 ? 6.496 5.287 17.375 1.00 64.38 228 ARG A O 1
#

Radius of gyration: 24.25 Å; chains: 1; bounding box: 62×41×62 Å

Secondary structure (DSSP, 8-state):
-HHHHHHHHHH--HHHHHHHHHHHHHHHHHHHHHTTTSHHHHH-HHHHHHHHHHHHHHHHHHHHHHHHHHHHHHHH-S---HHHHHHHHHS-HHHHHHIIIIIIIHHHHHHHHHHHHHHHHHHHHH--EEEEEEEPPTT----HHHHHHHHHHHHHH-S--EEEETTEEEETT-HHHHHHHHHH-TT--EEEEEEEHHHHHHHHHHHHTGGGTT-GGGS-GGGGGGG-

Sequence (228 aa):
PFLRETLLAAHCDEQTARVFEATVHNLQSAYDTYIGNTRLEAADTRLRHLRGHISTGLHLLESVTHLTHFVERHDDGQRSDMAERFLSRVVDRHQVQDILLHDLFLWARRLLGAGVELAQELLPRYTDLQSMVVELPDGLTLHARPASLVVGITTYHGTPVEMAIGDQCANASSILEVMVLVGSNPEAREYVFRGDSKPLNDIRLLFEAALGERGLDQLPAELAYLRR